Protein AF-A0A3A8QXX1-F1 (afdb_monomer_lite)

Foldseek 3Di:
DDDDDDDDDDDDDDDDDDDDDDDDDDDDDDDDDDDDDDDDDDDDDDDDDDDDDDDDDDDPPDPPPDPVVVVVVVVVVVVVVVVVVVVVVVPPLFDPLLVVLVVLLPDFLVPPAKDWRAFLLGIWIWHDDPDPQRFTDIGDPCVPIQVVQDFDQALVRLLVQLCVLVDFLLLLLVQLLSRRSVHHRDRLNHSSNSRSSNNVLSCLRGGLCSLPNCLNLLLNLLSVCSNVVVDGSCQQQHDDQHLSQCSVHSVSVCQQVVVVVDPDPDRHDHHDVVVCSVVSSDPPVPPPD

Sequence (289 aa):
MPKSIGGSSFKAPSVPKSPPSTTPKAPNSVSTPSSSTASTSKKRPLDEASSSEPNKLAKTDLKDNTTEARLKRAKIREERRQSSADAVGSADGRSGFVGTSQGFQKMNPKTDGKQRVDTPFGPVNASKFPTQDPAFKITTQAKKDYGNQPVGHKYSDLVTALKAGGKSDKEIATDLLNGLEGKDPQHLTDNKSKNAAAKLLAIMNVSEPMRVGGSGKAGRATLRMVQAGEISLEQAFTGKTPTFPMADNPTYMRRTVNYDGTKQTKPPEKPTQFDKVGGYMSDSSGDES

Secondary structure (DSSP, 8-state):
--------------PPPPPP----------------------------------------------HHHHHHHHHHHHHHHHHHHHHHTT-TT--HHHHHHHHHHTS-TTTS--EEEEETTEEEEEEE-SSS-SSEEEE--HHHHSTT----SSHHHHHHHHHTT---HHHHHHHHHHHHTTPPPSS--SHHHHHHHHHHHHIIIIITTTTSTTHHHHHHHHHHHHHHTSS-HHHHH-SSS-SSGGGT-HHHHHHHTTTT----SSPPPPPTTHHHHHHHS-----S--

pLDDT: mean 73.09, std 23.91, range [28.91, 97.94]

Radius of gyration: 30.14 Å; chains: 1; bounding box: 74×96×90 Å

Structure (mmCIF, N/CA/C/O backbone):
data_AF-A0A3A8QXX1-F1
#
_entry.id   AF-A0A3A8QXX1-F1
#
loop_
_atom_site.group_PDB
_atom_site.id
_atom_site.type_symbol
_atom_site.label_atom_id
_atom_site.label_alt_id
_atom_site.label_comp_id
_atom_site.label_asym_id
_atom_site.label_entity_id
_atom_site.label_seq_id
_atom_site.pdbx_PDB_ins_code
_atom_site.Cartn_x
_atom_site.Cartn_y
_atom_site.Cartn_z
_atom_site.occupancy
_atom_site.B_iso_or_equiv
_atom_site.auth_seq_id
_atom_site.auth_comp_id
_atom_site.auth_asym_id
_atom_site.auth_atom_id
_atom_site.pdbx_PDB_model_num
ATOM 1 N N . MET A 1 1 ? 23.261 39.590 -46.510 1.00 41.12 1 MET A N 1
ATOM 2 C CA . MET A 1 1 ? 24.731 39.790 -46.560 1.00 41.12 1 MET A CA 1
ATOM 3 C C . MET A 1 1 ? 25.408 38.662 -45.779 1.00 41.12 1 MET A C 1
ATOM 5 O O . MET A 1 1 ? 24.784 38.199 -44.832 1.00 41.12 1 MET A O 1
ATOM 9 N N . PRO A 1 2 ? 26.599 38.175 -46.181 1.00 48.44 2 PRO A N 1
ATOM 10 C CA . PRO A 1 2 ? 27.266 37.017 -45.567 1.00 48.44 2 PRO A CA 1
ATOM 11 C C . PRO A 1 2 ? 28.406 37.390 -44.589 1.00 48.44 2 PRO A C 1
ATOM 13 O O . PRO A 1 2 ? 28.747 38.564 -44.459 1.00 48.44 2 PRO A O 1
ATOM 16 N N . LYS A 1 3 ? 29.061 36.349 -44.034 1.00 41.25 3 LYS A N 1
ATOM 17 C CA . LYS A 1 3 ? 30.126 36.314 -42.993 1.00 41.25 3 LYS A CA 1
ATOM 18 C C . LYS A 1 3 ? 29.571 36.317 -41.549 1.00 41.25 3 LYS A C 1
ATOM 20 O O . LYS A 1 3 ? 28.542 36.927 -41.302 1.00 41.25 3 LYS A O 1
ATOM 25 N N . SER A 1 4 ? 30.183 35.635 -40.571 1.00 43.38 4 SER A N 1
ATOM 26 C CA . SER A 1 4 ? 31.468 34.904 -40.587 1.00 43.38 4 SER A CA 1
ATOM 27 C C . SER A 1 4 ? 31.369 33.455 -40.084 1.00 43.38 4 SER A C 1
ATOM 29 O O . SER A 1 4 ? 30.472 33.099 -39.328 1.00 43.38 4 SER A O 1
ATOM 31 N N . ILE A 1 5 ? 32.350 32.645 -40.488 1.00 44.19 5 ILE A N 1
ATOM 32 C CA . ILE A 1 5 ? 32.691 31.330 -39.924 1.00 44.19 5 ILE A CA 1
ATOM 33 C C . ILE A 1 5 ? 33.816 31.535 -38.887 1.00 44.19 5 ILE A C 1
ATOM 35 O O . ILE A 1 5 ? 34.582 32.492 -39.010 1.00 44.19 5 ILE A O 1
ATOM 39 N N . GLY A 1 6 ? 33.941 30.637 -37.904 1.00 35.28 6 GLY A N 1
ATOM 40 C CA . GLY A 1 6 ? 35.081 30.572 -36.974 1.00 35.28 6 GLY A CA 1
ATOM 41 C C . GLY A 1 6 ? 34.657 30.541 -35.496 1.00 35.28 6 GLY A C 1
ATOM 42 O O . GLY A 1 6 ? 33.832 31.345 -35.088 1.00 35.28 6 GLY A O 1
ATOM 43 N N . GLY A 1 7 ? 35.171 29.643 -34.650 1.00 39.47 7 GLY A N 1
ATOM 44 C CA . GLY A 1 7 ? 36.140 28.578 -34.929 1.00 39.47 7 GLY A CA 1
ATOM 45 C C . GLY A 1 7 ? 36.130 27.465 -33.875 1.00 39.47 7 GLY A C 1
ATOM 46 O O . GLY A 1 7 ? 35.541 27.593 -32.805 1.00 39.47 7 GLY A O 1
ATOM 47 N N . SER A 1 8 ? 36.765 26.341 -34.204 1.00 40.75 8 SER A N 1
ATOM 48 C CA . SER A 1 8 ? 36.830 25.145 -33.359 1.00 40.75 8 SER A CA 1
ATOM 49 C C . SER A 1 8 ? 37.790 25.295 -32.180 1.00 40.75 8 SER A C 1
ATOM 51 O O . SER A 1 8 ? 38.882 25.839 -32.331 1.00 40.75 8 SER A O 1
ATOM 53 N N . SER A 1 9 ? 37.467 24.673 -31.047 1.00 44.12 9 SER A N 1
ATOM 54 C CA . SER A 1 9 ? 38.444 24.368 -29.990 1.00 44.12 9 SER A CA 1
ATOM 55 C C . SER A 1 9 ? 38.065 23.084 -29.254 1.00 44.12 9 SER A C 1
ATOM 57 O O . SER A 1 9 ? 37.647 23.094 -28.099 1.00 44.12 9 SER A O 1
ATOM 59 N N . PHE A 1 10 ? 38.229 21.953 -29.945 1.00 41.81 10 PHE A N 1
ATOM 60 C CA . PHE A 1 10 ? 38.314 20.653 -29.283 1.00 41.81 10 PHE A CA 1
ATOM 61 C C . PHE A 1 10 ? 39.521 20.657 -28.337 1.00 41.81 10 PHE A C 1
ATOM 63 O O . PHE A 1 10 ? 40.640 20.940 -28.766 1.00 41.81 10 PHE A O 1
ATOM 70 N N . LYS A 1 11 ? 39.319 20.285 -27.071 1.00 39.16 11 LYS A N 1
ATOM 71 C CA . LYS A 1 11 ? 40.418 19.946 -26.162 1.00 39.16 11 LYS A CA 1
ATOM 72 C C . LYS A 1 11 ? 40.083 18.643 -25.445 1.00 39.16 11 LYS A C 1
ATOM 74 O O . LYS A 1 11 ? 39.051 18.536 -24.789 1.00 39.16 11 LYS A O 1
ATOM 79 N N . ALA A 1 12 ? 40.917 17.633 -25.675 1.00 47.75 12 ALA A N 1
ATOM 80 C CA . ALA A 1 12 ? 40.680 16.258 -25.248 1.00 47.75 12 ALA A CA 1
ATOM 81 C C . ALA A 1 12 ? 40.796 16.089 -23.716 1.00 47.75 12 ALA A C 1
ATOM 83 O O . ALA A 1 12 ? 41.507 16.866 -23.072 1.00 47.75 12 ALA A O 1
ATOM 84 N N . PRO A 1 13 ? 40.136 15.075 -23.122 1.00 39.47 13 PRO A N 1
ATOM 85 C CA . PRO A 1 13 ? 40.235 14.802 -21.692 1.00 39.47 13 PRO A CA 1
ATOM 86 C C . PRO A 1 13 ? 41.634 14.304 -21.301 1.00 39.47 13 PRO A C 1
ATOM 88 O O . PRO A 1 13 ? 42.191 13.405 -21.929 1.00 39.47 13 PRO A O 1
ATOM 91 N N . SER A 1 14 ? 42.184 14.850 -20.216 1.00 40.88 14 SER A N 1
ATOM 92 C CA . SER A 1 14 ? 43.436 14.379 -19.618 1.00 40.88 14 SER A CA 1
ATOM 93 C C . SER A 1 14 ? 43.210 13.102 -18.799 1.00 40.88 14 SER A C 1
ATOM 95 O O . SER A 1 14 ? 42.597 13.140 -17.732 1.00 40.88 14 SER A O 1
ATOM 97 N N . VAL A 1 15 ? 43.725 11.981 -19.303 1.00 43.81 15 VAL A N 1
ATOM 98 C CA . VAL A 1 15 ? 43.724 10.655 -18.654 1.00 43.81 15 VAL A CA 1
ATOM 99 C C . VAL A 1 15 ? 44.627 10.669 -17.397 1.00 43.81 15 VAL A C 1
ATOM 101 O O . VAL A 1 15 ? 45.637 11.376 -17.393 1.00 43.81 15 VAL A O 1
ATOM 104 N N . PRO A 1 16 ? 44.278 9.949 -16.306 1.00 46.34 16 PRO A N 1
ATOM 105 C CA . PRO A 1 16 ? 44.976 10.040 -15.018 1.00 46.34 16 PRO A CA 1
ATOM 106 C C . PRO A 1 16 ? 46.414 9.499 -15.012 1.00 46.34 16 PRO A C 1
ATOM 108 O O . PRO A 1 16 ? 46.813 8.680 -15.837 1.00 46.34 16 PRO A O 1
ATOM 111 N N . LYS A 1 17 ? 47.176 9.931 -14.001 1.00 39.97 17 LYS A N 1
ATOM 112 C CA . LYS A 1 17 ? 48.566 9.533 -13.748 1.00 39.97 17 LYS A CA 1
ATOM 113 C C . LYS A 1 17 ? 48.608 8.254 -12.895 1.00 39.97 17 LYS A C 1
ATOM 115 O O . LYS A 1 17 ? 48.145 8.265 -11.758 1.00 39.97 17 LYS A O 1
ATOM 120 N N . SER A 1 18 ? 49.144 7.163 -13.441 1.00 40.84 18 SER A N 1
ATOM 121 C CA . SER A 1 18 ? 49.271 5.866 -12.752 1.00 40.84 18 SER A CA 1
ATOM 122 C C . SER A 1 18 ? 50.352 5.866 -11.649 1.00 40.84 18 SER A C 1
ATOM 124 O O . SER A 1 18 ? 51.308 6.641 -11.743 1.00 40.84 18 SER A O 1
ATOM 126 N N . PRO A 1 19 ? 50.245 4.994 -10.625 1.00 46.59 19 PRO A N 1
ATOM 127 C CA . PRO A 1 19 ? 51.261 4.832 -9.582 1.00 46.59 19 PRO A CA 1
ATOM 128 C C . PRO A 1 19 ? 52.401 3.874 -10.000 1.00 46.59 19 PRO A C 1
ATOM 130 O O . PRO A 1 19 ? 52.190 3.020 -10.864 1.00 46.59 19 PRO A O 1
ATOM 133 N N . PRO A 1 20 ? 53.587 3.956 -9.365 1.00 42.22 20 PRO A N 1
ATOM 134 C CA . PRO A 1 20 ? 54.661 2.977 -9.530 1.00 42.22 20 PRO A CA 1
ATOM 135 C C . PRO A 1 20 ? 54.465 1.709 -8.670 1.00 42.22 20 PRO A C 1
ATOM 137 O O . PRO A 1 20 ? 53.965 1.768 -7.548 1.00 42.22 20 PRO A O 1
ATOM 140 N N . SER A 1 21 ? 54.912 0.567 -9.201 1.00 33.34 21 SER A N 1
ATOM 141 C CA . SER A 1 21 ? 55.154 -0.717 -8.509 1.00 33.34 21 SER A CA 1
ATOM 142 C C . SER A 1 21 ? 56.619 -0.776 -7.994 1.00 33.34 21 SER A C 1
ATOM 144 O O . SER A 1 21 ? 57.377 0.152 -8.259 1.00 33.34 21 SER A O 1
ATOM 146 N N . THR A 1 22 ? 57.148 -1.754 -7.238 1.00 33.81 22 THR A N 1
ATOM 147 C CA . THR A 1 22 ? 56.805 -3.170 -6.921 1.00 33.81 22 THR A CA 1
ATOM 148 C C . THR A 1 22 ? 56.826 -3.389 -5.373 1.00 33.81 22 THR A C 1
ATOM 150 O O . THR A 1 22 ? 56.404 -2.463 -4.693 1.00 33.81 22 THR A O 1
ATOM 153 N N . THR A 1 23 ? 57.182 -4.491 -4.675 1.00 37.75 23 THR A N 1
ATOM 154 C CA . THR A 1 23 ? 57.791 -5.837 -4.920 1.00 37.75 23 THR A CA 1
ATOM 155 C C . THR A 1 23 ? 57.337 -6.818 -3.792 1.00 37.75 23 THR A C 1
ATOM 157 O O . THR A 1 23 ? 56.800 -6.344 -2.790 1.00 37.75 23 THR A O 1
ATOM 160 N N . PRO A 1 24 ? 57.474 -8.165 -3.905 1.00 44.78 24 PRO A N 1
ATOM 161 C CA . PRO A 1 24 ? 56.669 -9.105 -3.102 1.00 44.78 24 PRO A CA 1
ATOM 162 C C . PRO A 1 24 ? 57.394 -9.838 -1.953 1.00 44.78 24 PRO A C 1
ATOM 164 O O . PRO A 1 24 ? 58.610 -10.031 -1.979 1.00 44.78 24 PRO A O 1
ATOM 167 N N . LYS A 1 25 ? 56.605 -10.414 -1.028 1.00 30.78 25 LYS A N 1
ATOM 168 C CA . LYS A 1 25 ? 56.949 -11.665 -0.323 1.00 30.78 25 LYS A CA 1
ATOM 169 C C . LYS A 1 25 ? 55.703 -12.416 0.181 1.00 30.78 25 LYS A C 1
ATOM 171 O O . LYS A 1 25 ? 54.691 -11.805 0.501 1.00 30.78 25 LYS A O 1
ATOM 176 N N . ALA A 1 26 ? 55.812 -13.739 0.251 1.00 34.62 26 ALA A N 1
ATOM 177 C CA . ALA A 1 26 ? 54.860 -14.713 0.808 1.00 34.62 26 ALA A CA 1
ATOM 178 C C . ALA A 1 26 ? 55.696 -15.841 1.484 1.00 34.62 26 ALA A C 1
ATOM 180 O O . ALA A 1 26 ? 56.927 -15.759 1.378 1.00 34.62 26 ALA A O 1
ATOM 181 N N . PRO A 1 27 ? 55.134 -16.900 2.119 1.00 44.19 27 PRO A N 1
ATOM 182 C CA . PRO A 1 27 ? 53.721 -17.266 2.301 1.00 44.19 27 PRO A CA 1
ATOM 183 C C . PRO A 1 27 ? 53.379 -17.691 3.763 1.00 44.19 27 PRO A C 1
ATOM 185 O O . PRO A 1 27 ? 54.092 -17.347 4.699 1.00 44.19 27 PRO A O 1
ATOM 188 N N . ASN A 1 28 ? 52.324 -18.507 3.914 1.00 32.12 28 ASN A N 1
ATOM 189 C CA . ASN A 1 28 ? 51.978 -19.386 5.047 1.00 32.12 28 ASN A CA 1
ATOM 190 C C . ASN A 1 28 ? 51.385 -18.780 6.337 1.00 32.12 28 ASN A C 1
ATOM 192 O O . ASN A 1 28 ? 52.094 -18.386 7.257 1.00 32.12 28 ASN A O 1
ATOM 196 N N . SER A 1 29 ? 50.079 -19.006 6.508 1.00 30.94 29 SER A N 1
ATOM 197 C CA . SER A 1 29 ? 49.562 -19.629 7.733 1.00 30.94 29 SER A CA 1
ATOM 198 C C . SER A 1 29 ? 48.530 -20.708 7.370 1.00 30.94 29 SER A C 1
ATOM 200 O O . SER A 1 29 ? 47.634 -20.485 6.558 1.00 30.94 29 SER A O 1
ATOM 202 N N . VAL A 1 30 ? 48.690 -21.908 7.935 1.00 31.58 30 VAL A N 1
ATOM 203 C CA . VAL A 1 30 ? 47.719 -23.010 7.842 1.00 31.58 30 VAL A CA 1
ATOM 204 C C . VAL A 1 30 ? 47.128 -23.195 9.231 1.00 31.58 30 VAL A C 1
ATOM 206 O O . VAL A 1 30 ? 47.864 -23.481 10.171 1.00 31.58 30 VAL A O 1
ATOM 209 N N . SER A 1 31 ? 45.810 -23.046 9.354 1.00 33.41 31 SER A N 1
ATOM 210 C CA . SER A 1 31 ? 45.093 -23.204 10.624 1.00 33.41 31 SER A CA 1
ATOM 211 C C . SER A 1 31 ? 44.226 -24.460 10.593 1.00 33.41 31 SER A C 1
ATOM 213 O O . SER A 1 31 ? 43.042 -24.407 10.264 1.00 33.41 31 SER A O 1
ATOM 215 N N . THR A 1 32 ? 44.819 -25.603 10.932 1.00 36.06 32 THR A N 1
ATOM 216 C CA . THR A 1 32 ? 44.074 -26.823 11.282 1.00 36.06 32 THR A CA 1
ATOM 217 C C . THR A 1 32 ? 43.465 -26.703 12.688 1.00 36.06 32 THR A C 1
ATOM 219 O O . THR A 1 32 ? 44.045 -26.028 13.540 1.00 36.06 32 THR A O 1
ATOM 222 N N . PRO A 1 33 ? 42.321 -27.350 12.971 1.00 39.06 33 PRO A N 1
ATOM 223 C CA . PRO A 1 33 ? 41.688 -27.286 14.286 1.00 39.06 33 PRO A CA 1
ATOM 224 C C . PRO A 1 33 ? 42.405 -28.180 15.309 1.00 39.06 33 PRO A C 1
ATOM 226 O O . PRO A 1 33 ? 42.659 -29.352 15.037 1.00 39.06 33 PRO A O 1
ATOM 229 N N . SER A 1 34 ? 42.653 -27.650 16.510 1.00 33.81 34 SER A N 1
ATOM 230 C CA . SER A 1 34 ? 43.148 -28.420 17.662 1.00 33.81 34 SER A CA 1
ATOM 231 C C . SER A 1 34 ? 42.045 -28.620 18.699 1.00 33.81 34 SER A C 1
ATOM 233 O O . SER A 1 34 ? 41.369 -27.673 19.095 1.00 33.81 34 SER A O 1
ATOM 235 N N . SER A 1 35 ? 41.879 -29.861 19.150 1.00 31.97 35 SER A N 1
ATOM 236 C CA . SER A 1 35 ? 40.845 -30.299 20.093 1.00 31.97 35 SER A CA 1
ATOM 237 C C . SER A 1 35 ? 41.417 -30.691 21.456 1.00 31.97 35 SER A C 1
ATOM 239 O O . SER A 1 35 ? 42.376 -31.462 21.479 1.00 31.97 35 SER A O 1
ATOM 241 N N . SER A 1 36 ? 40.743 -30.338 22.558 1.00 31.94 36 SER A N 1
ATOM 242 C CA . SER A 1 36 ? 40.668 -31.187 23.768 1.00 31.94 36 SER A CA 1
ATOM 243 C C . SER A 1 36 ? 39.677 -30.669 24.832 1.00 31.94 36 SER A C 1
ATOM 245 O O . SER A 1 36 ? 39.561 -29.469 25.038 1.00 31.94 36 SER A O 1
ATOM 247 N N . THR A 1 37 ? 38.988 -31.619 25.492 1.00 29.92 37 THR A N 1
ATOM 248 C CA . THR A 1 37 ? 38.437 -31.630 26.882 1.00 29.92 37 THR A CA 1
ATOM 249 C C . THR A 1 37 ? 37.689 -30.390 27.444 1.00 29.92 37 THR A C 1
ATOM 251 O O . THR A 1 37 ? 38.242 -29.302 27.491 1.00 29.92 37 THR A O 1
ATOM 254 N N . ALA A 1 38 ? 36.428 -30.441 27.917 1.00 29.83 38 ALA A N 1
ATOM 255 C CA . ALA A 1 38 ? 35.778 -31.345 28.904 1.00 29.83 38 ALA A CA 1
ATOM 256 C C . ALA A 1 38 ? 36.350 -31.178 30.341 1.00 29.83 38 ALA A C 1
ATOM 258 O O . ALA A 1 38 ? 37.562 -31.195 30.495 1.00 29.83 38 ALA A O 1
ATOM 259 N N . SER A 1 39 ? 35.607 -31.016 31.450 1.00 31.27 39 SER A N 1
ATOM 260 C CA . SER A 1 39 ? 34.154 -31.036 31.758 1.00 31.27 39 SER A CA 1
ATOM 261 C C . SER A 1 39 ? 33.869 -30.086 32.955 1.00 31.27 39 SER A C 1
ATOM 263 O O . SER A 1 39 ? 34.792 -29.694 33.661 1.00 31.27 39 SER A O 1
ATOM 265 N N . THR A 1 40 ? 32.638 -29.684 33.295 1.00 31.27 40 THR A N 1
ATOM 266 C CA . THR A 1 40 ? 31.721 -30.458 34.170 1.00 31.27 40 THR A CA 1
ATOM 267 C C . THR A 1 40 ? 30.395 -29.713 34.398 1.00 31.27 40 THR A C 1
ATOM 269 O O . THR A 1 40 ? 30.369 -28.490 34.507 1.00 31.27 40 THR A O 1
ATOM 272 N N . SER A 1 41 ? 29.292 -30.453 34.560 1.00 34.69 41 SER A N 1
ATOM 273 C CA . SER A 1 41 ? 27.986 -29.920 34.988 1.00 34.69 41 SER A CA 1
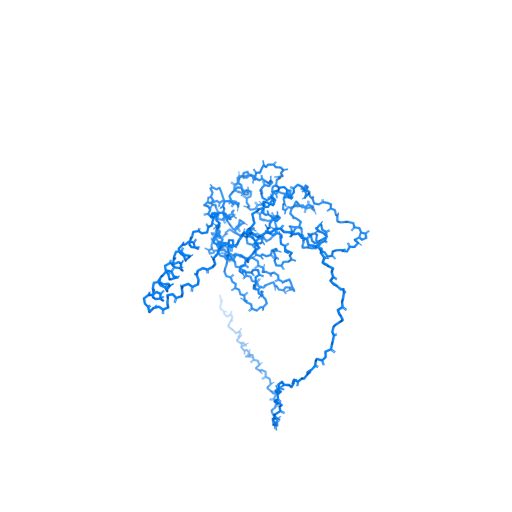ATOM 274 C C . SER A 1 41 ? 27.469 -30.720 36.187 1.00 34.69 41 SER A C 1
ATOM 276 O O . SER A 1 41 ? 27.539 -31.950 36.186 1.00 34.69 41 SER A O 1
ATOM 278 N N . LYS A 1 42 ? 26.975 -30.044 37.233 1.00 38.25 42 LYS A N 1
ATOM 279 C CA . LYS A 1 42 ? 26.507 -30.697 38.470 1.00 38.25 42 LYS A CA 1
ATOM 280 C C . LYS A 1 42 ? 25.068 -31.219 38.323 1.00 38.25 42 LYS A C 1
ATOM 282 O O . LYS A 1 42 ? 24.208 -30.521 37.801 1.00 38.25 42 LYS A O 1
ATOM 287 N N . LYS A 1 43 ? 24.814 -32.435 38.824 1.00 37.12 43 LYS A N 1
ATOM 288 C CA . LYS A 1 43 ? 23.478 -33.056 38.954 1.00 37.12 43 LYS A CA 1
ATOM 289 C C . LYS A 1 43 ? 22.899 -32.838 40.357 1.00 37.12 43 LYS A C 1
ATOM 291 O O . LYS A 1 43 ? 23.679 -32.911 41.306 1.00 37.12 43 LYS A O 1
ATOM 296 N N . ARG A 1 44 ? 21.562 -32.774 40.476 1.00 31.67 44 ARG A N 1
ATOM 297 C CA . ARG A 1 44 ? 20.676 -33.571 41.379 1.00 31.67 44 ARG A CA 1
ATOM 298 C C . ARG A 1 44 ? 19.311 -32.875 41.590 1.00 31.67 44 ARG A C 1
ATOM 300 O O . ARG A 1 44 ? 19.269 -31.660 41.418 1.00 31.67 44 ARG A O 1
ATOM 307 N N . PRO A 1 45 ? 18.263 -33.586 42.063 1.00 41.88 45 PRO A N 1
ATOM 308 C CA . PRO A 1 45 ? 18.076 -35.042 42.151 1.00 41.88 45 PRO A CA 1
ATOM 309 C C . PRO A 1 45 ? 16.857 -35.530 41.327 1.00 41.88 45 PRO A C 1
ATOM 311 O O . PRO A 1 45 ? 16.321 -34.799 40.501 1.00 41.88 45 PRO A O 1
ATOM 314 N N . LEU A 1 46 ? 16.481 -36.794 41.532 1.00 32.69 46 LEU A N 1
ATOM 315 C CA . LEU A 1 46 ? 15.278 -37.463 41.028 1.00 32.69 46 LEU A CA 1
ATOM 316 C C . LEU A 1 46 ? 14.410 -37.827 42.248 1.00 32.69 46 LEU A C 1
ATOM 318 O O . LEU A 1 46 ? 14.994 -38.153 43.280 1.00 32.69 46 LEU A O 1
ATOM 322 N N . ASP A 1 47 ? 13.085 -37.848 42.106 1.00 29.33 47 ASP A N 1
ATOM 323 C CA . ASP A 1 47 ? 12.159 -38.501 43.045 1.00 29.33 47 ASP A CA 1
ATOM 324 C C . ASP A 1 47 ? 11.253 -39.470 42.268 1.00 29.33 47 ASP A C 1
ATOM 326 O O . ASP A 1 47 ? 10.850 -39.180 41.139 1.00 29.33 47 ASP A O 1
ATOM 330 N N . GLU A 1 48 ? 10.938 -40.622 42.865 1.00 31.83 48 GLU A N 1
ATOM 331 C CA . GLU A 1 48 ? 10.077 -41.667 42.292 1.00 31.83 48 GLU A CA 1
ATOM 332 C C . GLU A 1 48 ? 8.879 -41.949 43.211 1.00 31.83 48 GLU A C 1
ATOM 334 O O . GLU A 1 48 ? 9.043 -42.130 44.416 1.00 31.83 48 GLU A O 1
ATOM 339 N N . ALA A 1 49 ? 7.678 -42.072 42.637 1.00 28.91 49 ALA A N 1
ATOM 340 C CA . ALA A 1 49 ? 6.515 -42.654 43.309 1.00 28.91 49 ALA A CA 1
ATOM 341 C C . ALA A 1 49 ? 5.643 -43.416 42.295 1.00 28.91 49 ALA A C 1
ATOM 343 O O . ALA A 1 49 ? 5.206 -42.865 41.287 1.00 28.91 49 ALA A O 1
ATOM 344 N N . SER A 1 50 ? 5.438 -44.708 42.553 1.00 29.06 50 SER A N 1
ATOM 345 C CA . SER A 1 50 ? 4.836 -45.684 41.633 1.00 29.06 50 SER A CA 1
ATOM 346 C C . SER A 1 50 ? 3.323 -45.524 41.428 1.00 29.06 50 SER A C 1
ATOM 348 O O . SER A 1 50 ? 2.593 -45.237 42.374 1.00 29.06 50 SER A O 1
ATOM 350 N N . SER A 1 51 ? 2.831 -45.856 40.227 1.00 30.33 51 SER A N 1
ATOM 351 C CA . SER A 1 51 ? 1.605 -46.664 40.087 1.00 30.33 51 SER A CA 1
ATOM 352 C C . SER A 1 51 ? 1.528 -47.427 38.749 1.00 30.33 51 SER A C 1
ATOM 354 O O . SER A 1 51 ? 2.080 -47.022 37.728 1.00 30.33 51 SER A O 1
ATOM 356 N N . SER A 1 52 ? 0.863 -48.580 38.826 1.00 33.09 52 SER A N 1
ATOM 357 C CA . SER A 1 52 ? 0.475 -49.564 37.800 1.00 33.09 52 SER A CA 1
ATOM 358 C C . SER A 1 52 ? -0.432 -49.000 36.683 1.00 33.09 52 SER A C 1
ATOM 360 O O . SER A 1 52 ? -1.077 -47.978 36.885 1.00 33.09 52 SER A O 1
ATOM 362 N N . GLU A 1 53 ? -0.607 -49.606 35.496 1.00 37.84 53 GLU A N 1
ATOM 363 C CA . GLU A 1 53 ? -0.022 -50.805 34.846 1.00 37.84 53 GLU A CA 1
ATOM 364 C C . GLU A 1 53 ? -0.156 -50.688 33.288 1.00 37.84 53 GLU A C 1
ATOM 366 O O . GLU A 1 53 ? -0.639 -49.658 32.806 1.00 37.84 53 GLU A O 1
ATOM 371 N N . PRO A 1 54 ? 0.311 -51.646 32.447 1.00 45.28 54 PRO A N 1
ATOM 372 C CA . PRO A 1 54 ? 0.559 -51.385 31.023 1.00 45.28 54 PRO A CA 1
ATOM 373 C C . PRO A 1 54 ? -0.597 -51.710 30.063 1.00 45.28 54 PRO A C 1
ATOM 375 O O . PRO A 1 54 ? -1.351 -52.660 30.248 1.00 45.28 54 PRO A O 1
ATOM 378 N N . ASN A 1 55 ? -0.592 -51.049 28.899 1.00 34.19 55 ASN A N 1
ATOM 379 C CA . ASN A 1 55 ? -1.091 -51.659 27.664 1.00 34.19 55 ASN A CA 1
ATOM 380 C C . ASN A 1 55 ? -0.260 -51.190 26.453 1.00 34.19 55 ASN A C 1
ATOM 382 O O . ASN A 1 55 ? -0.305 -50.021 26.068 1.00 34.19 55 ASN A O 1
ATOM 386 N N . LYS A 1 56 ? 0.585 -52.074 25.901 1.00 41.94 56 LYS A N 1
ATOM 387 C CA . LYS A 1 56 ? 1.591 -51.714 24.881 1.00 41.94 56 LYS A CA 1
ATOM 388 C C . LYS A 1 56 ? 1.865 -52.869 23.914 1.00 41.94 56 LYS A C 1
ATOM 390 O O . LYS A 1 56 ? 2.910 -53.515 23.971 1.00 41.94 56 LYS A O 1
ATOM 395 N N . LEU A 1 57 ? 0.909 -53.138 23.029 1.00 39.94 57 LEU A N 1
ATOM 396 C CA . LEU A 1 57 ? 1.010 -54.219 22.049 1.00 39.94 57 LEU A CA 1
ATOM 397 C C . LEU A 1 57 ? 1.970 -53.890 20.888 1.00 39.94 57 LEU A C 1
ATOM 399 O O . LEU A 1 57 ? 1.855 -52.859 20.234 1.00 39.94 57 LEU A O 1
ATOM 403 N N . ALA A 1 58 ? 2.913 -54.814 20.679 1.00 35.44 58 ALA A N 1
ATOM 404 C CA . ALA A 1 58 ? 3.735 -55.087 19.494 1.00 35.44 58 ALA A CA 1
ATOM 405 C C . ALA A 1 58 ? 4.138 -53.930 18.544 1.00 35.44 58 ALA A C 1
ATOM 407 O O . ALA A 1 58 ? 3.372 -53.485 17.692 1.00 35.44 58 ALA A O 1
ATOM 408 N N . LYS A 1 59 ? 5.444 -53.617 18.521 1.00 45.16 59 LYS A N 1
ATOM 409 C CA . LYS A 1 59 ? 6.116 -53.199 17.277 1.00 45.16 59 LYS A CA 1
ATOM 410 C C . LYS A 1 59 ? 6.442 -54.441 16.440 1.00 45.16 59 LYS A C 1
ATOM 412 O O . LYS A 1 59 ? 7.257 -55.252 16.871 1.00 45.16 59 LYS A O 1
ATOM 417 N N . THR A 1 60 ? 5.891 -54.559 15.237 1.00 41.03 60 THR A N 1
ATOM 418 C CA . THR A 1 60 ? 6.294 -55.571 14.244 1.00 41.03 60 THR A CA 1
ATOM 419 C C . THR A 1 60 ? 7.339 -54.998 13.281 1.00 41.03 60 THR A C 1
ATOM 421 O O . THR A 1 60 ? 7.024 -54.423 12.242 1.00 41.03 60 THR A O 1
ATOM 424 N N . ASP A 1 61 ? 8.618 -55.140 13.633 1.00 44.19 61 ASP A N 1
ATOM 425 C CA . ASP A 1 61 ? 9.757 -54.641 12.844 1.00 44.19 61 ASP A CA 1
ATOM 426 C C . ASP A 1 61 ? 10.103 -55.608 11.681 1.00 44.19 61 ASP A C 1
ATOM 428 O O . ASP A 1 61 ? 11.147 -56.259 11.666 1.00 44.19 61 ASP A O 1
ATOM 432 N N . LEU A 1 62 ? 9.202 -55.734 10.696 1.00 42.53 62 LEU A N 1
ATOM 433 C CA . LEU A 1 62 ? 9.431 -56.506 9.464 1.00 42.53 62 LEU A CA 1
ATOM 434 C C . LEU A 1 62 ? 10.052 -55.620 8.374 1.00 42.53 62 LEU A C 1
ATOM 436 O O . LEU A 1 62 ? 9.379 -54.896 7.637 1.00 42.53 62 LEU A O 1
ATOM 440 N N . LYS A 1 63 ? 11.384 -55.664 8.282 1.00 47.38 63 LYS A N 1
ATOM 441 C CA . LYS A 1 63 ? 12.172 -54.888 7.313 1.00 47.38 63 LYS A CA 1
ATOM 442 C C . LYS A 1 63 ? 12.305 -55.607 5.968 1.00 47.38 63 LYS A C 1
ATOM 444 O O . LYS A 1 63 ? 13.389 -56.071 5.621 1.00 47.38 63 LYS A O 1
ATOM 449 N N . ASP A 1 64 ? 11.234 -55.602 5.174 1.00 48.62 64 ASP A N 1
ATOM 450 C CA . ASP A 1 64 ? 11.289 -56.002 3.759 1.00 48.62 64 ASP A CA 1
ATOM 451 C C . ASP A 1 64 ? 12.205 -55.065 2.959 1.00 48.62 64 ASP A C 1
ATOM 453 O O . ASP A 1 64 ? 11.818 -53.986 2.497 1.00 48.62 64 ASP A O 1
ATOM 457 N N . ASN A 1 65 ? 13.461 -55.484 2.827 1.00 52.81 65 ASN A N 1
ATOM 458 C CA . ASN A 1 65 ? 14.562 -54.703 2.264 1.00 52.81 65 ASN A CA 1
ATOM 459 C C . ASN A 1 65 ? 14.865 -55.083 0.800 1.00 52.81 65 ASN A C 1
ATOM 461 O O . ASN A 1 65 ? 15.953 -54.809 0.294 1.00 52.81 65 ASN A O 1
ATOM 465 N N . THR A 1 66 ? 13.911 -55.730 0.122 1.00 61.12 66 THR A N 1
ATOM 466 C CA . THR A 1 66 ? 14.043 -56.179 -1.270 1.00 61.12 66 THR A CA 1
ATOM 467 C C . THR A 1 66 ? 14.185 -55.002 -2.239 1.00 61.12 66 THR A C 1
ATOM 469 O O . THR A 1 66 ? 13.673 -53.900 -2.010 1.00 61.12 66 THR A O 1
ATOM 472 N N . THR A 1 67 ? 14.868 -55.232 -3.363 1.00 56.31 67 THR A N 1
ATOM 473 C CA . THR A 1 67 ? 15.122 -54.205 -4.388 1.00 56.31 67 THR A CA 1
ATOM 474 C C . THR A 1 67 ? 13.822 -53.608 -4.930 1.00 56.31 67 THR A C 1
ATOM 476 O O . THR A 1 67 ? 13.723 -52.393 -5.094 1.00 56.31 67 THR A O 1
ATOM 479 N N . GLU A 1 68 ? 12.782 -54.429 -5.101 1.00 55.25 68 GLU A N 1
ATOM 480 C CA . GLU A 1 68 ? 11.442 -53.958 -5.457 1.00 55.25 68 GLU A CA 1
ATOM 481 C C . GLU A 1 68 ? 10.800 -53.079 -4.382 1.00 55.25 68 GLU A C 1
ATOM 483 O O . GLU A 1 68 ? 10.211 -52.052 -4.711 1.00 55.25 68 GLU A O 1
ATOM 488 N N . ALA A 1 69 ? 10.912 -53.437 -3.099 1.00 55.94 69 ALA A N 1
ATOM 489 C CA . ALA A 1 69 ? 10.374 -52.621 -2.011 1.00 55.94 69 ALA A CA 1
ATOM 490 C C . ALA A 1 69 ? 11.124 -51.284 -1.868 1.00 55.94 69 ALA A C 1
ATOM 492 O O . ALA A 1 69 ? 10.551 -50.311 -1.370 1.00 55.94 69 ALA A O 1
ATOM 493 N N . ARG A 1 70 ? 12.380 -51.200 -2.334 1.00 55.78 70 ARG A N 1
ATOM 494 C CA . ARG A 1 70 ? 13.099 -49.931 -2.539 1.00 55.78 70 ARG A CA 1
ATOM 495 C C . ARG A 1 70 ? 12.588 -49.166 -3.759 1.00 55.78 70 ARG A C 1
ATOM 497 O O . ARG A 1 70 ? 12.296 -47.984 -3.615 1.00 55.78 70 ARG A O 1
ATOM 504 N N . LEU A 1 71 ? 12.429 -49.810 -4.916 1.00 61.44 71 LEU A N 1
ATOM 505 C CA . LEU A 1 71 ? 11.943 -49.172 -6.149 1.00 61.44 71 LEU A CA 1
ATOM 506 C C . LEU A 1 71 ? 10.506 -48.649 -6.010 1.00 61.44 71 LEU A C 1
ATOM 508 O O . LEU A 1 71 ? 10.243 -47.503 -6.362 1.00 61.44 71 LEU A O 1
ATOM 512 N N . LYS A 1 72 ? 9.599 -49.421 -5.400 1.00 63.06 72 LYS A N 1
ATOM 513 C CA . LYS A 1 72 ? 8.228 -48.994 -5.071 1.00 63.06 72 LYS A CA 1
ATOM 514 C C . LYS A 1 72 ? 8.241 -47.795 -4.109 1.00 63.06 72 LYS A C 1
ATOM 516 O O . LYS A 1 72 ? 7.567 -46.804 -4.367 1.00 63.06 72 LYS A O 1
ATOM 521 N N . ARG A 1 73 ? 9.083 -47.804 -3.062 1.00 61.72 73 ARG A N 1
ATOM 522 C CA . ARG A 1 73 ? 9.253 -46.650 -2.147 1.00 61.72 73 ARG A CA 1
ATOM 523 C C . ARG A 1 73 ? 9.938 -45.436 -2.790 1.00 61.72 73 ARG A C 1
ATOM 525 O O . ARG A 1 73 ? 9.688 -44.316 -2.351 1.00 61.72 73 ARG A O 1
ATOM 532 N N . ALA A 1 74 ? 10.785 -45.630 -3.799 1.00 61.88 74 ALA A N 1
ATOM 533 C CA . ALA A 1 74 ? 11.350 -44.546 -4.599 1.00 61.88 74 ALA A CA 1
ATOM 534 C C . ALA A 1 74 ? 10.283 -43.937 -5.517 1.00 61.88 74 ALA A C 1
ATOM 536 O O . ALA A 1 74 ? 10.073 -42.731 -5.457 1.00 61.88 74 ALA A O 1
ATOM 537 N N . LYS A 1 75 ? 9.532 -44.759 -6.265 1.00 67.19 75 LYS A N 1
ATOM 538 C CA . LYS A 1 75 ? 8.449 -44.289 -7.140 1.00 67.19 75 LYS A CA 1
ATOM 539 C C . LYS A 1 75 ? 7.361 -43.547 -6.361 1.00 67.19 75 LYS A C 1
ATOM 541 O O . LYS A 1 75 ? 7.019 -42.444 -6.749 1.00 67.19 75 LYS A O 1
ATOM 546 N N . ILE A 1 76 ? 6.940 -44.055 -5.199 1.00 61.97 76 ILE A N 1
ATOM 547 C CA . ILE A 1 76 ? 5.980 -43.367 -4.311 1.00 61.97 76 ILE A CA 1
ATOM 548 C C . ILE A 1 76 ? 6.529 -42.023 -3.790 1.00 61.97 76 ILE A C 1
ATOM 550 O O . ILE A 1 76 ? 5.760 -41.092 -3.564 1.00 61.97 76 ILE A O 1
ATOM 554 N N . ARG A 1 77 ? 7.851 -41.878 -3.600 1.00 62.41 77 ARG A N 1
ATOM 555 C CA . ARG A 1 77 ? 8.462 -40.574 -3.275 1.00 62.41 77 ARG A CA 1
ATOM 556 C C . ARG A 1 77 ? 8.511 -39.637 -4.475 1.00 62.41 77 ARG A C 1
ATOM 558 O O . ARG A 1 77 ? 8.353 -38.439 -4.276 1.00 62.41 77 ARG A O 1
ATOM 565 N N . GLU A 1 78 ? 8.712 -40.162 -5.676 1.00 59.09 78 GLU A N 1
ATOM 566 C CA . GLU A 1 78 ? 8.770 -39.369 -6.905 1.00 59.09 78 GLU A CA 1
ATOM 567 C C . GLU A 1 78 ? 7.372 -38.912 -7.345 1.00 59.09 78 GLU A C 1
ATOM 569 O O . GLU A 1 78 ? 7.172 -37.730 -7.588 1.00 59.09 78 GLU A O 1
ATOM 574 N N . GLU A 1 79 ? 6.373 -39.795 -7.288 1.00 58.84 79 GLU A N 1
ATOM 575 C CA . GLU A 1 79 ? 4.949 -39.474 -7.449 1.00 58.84 79 GLU A CA 1
ATOM 576 C C . GLU A 1 79 ? 4.489 -38.482 -6.369 1.00 58.84 79 GLU A C 1
ATOM 578 O O . GLU A 1 79 ? 3.827 -37.492 -6.679 1.00 58.84 79 GLU A O 1
ATOM 583 N N . ARG A 1 80 ? 4.912 -38.658 -5.103 1.00 53.25 80 ARG A N 1
ATOM 584 C CA . ARG A 1 80 ? 4.646 -37.657 -4.057 1.00 53.25 80 ARG A CA 1
ATOM 585 C C . ARG A 1 80 ? 5.321 -36.318 -4.372 1.00 53.25 80 ARG A C 1
ATOM 587 O O . ARG A 1 80 ? 4.664 -35.298 -4.224 1.00 53.25 80 ARG A O 1
ATOM 594 N N . ARG A 1 81 ? 6.570 -36.291 -4.854 1.00 55.50 81 ARG A N 1
ATOM 595 C CA . ARG A 1 81 ? 7.260 -35.056 -5.282 1.00 55.50 81 ARG A CA 1
ATOM 596 C C . ARG A 1 81 ? 6.572 -34.369 -6.458 1.00 55.50 81 ARG A C 1
ATOM 598 O O . ARG A 1 81 ? 6.449 -33.152 -6.420 1.00 55.50 81 ARG A O 1
ATOM 605 N N . GLN A 1 82 ? 6.114 -35.122 -7.456 1.00 54.47 82 GLN A N 1
ATOM 606 C CA . GLN A 1 82 ? 5.368 -34.589 -8.597 1.00 54.47 82 GLN A CA 1
ATOM 607 C C . GLN A 1 82 ? 4.033 -34.003 -8.127 1.00 54.47 82 GLN A C 1
ATOM 609 O O . GLN A 1 82 ? 3.820 -32.810 -8.297 1.00 54.47 82 GLN A O 1
ATOM 614 N N . SER A 1 83 ? 3.237 -34.754 -7.356 1.00 50.03 83 SER A N 1
ATOM 615 C CA . SER A 1 83 ? 2.003 -34.218 -6.757 1.00 50.03 83 SER A CA 1
ATOM 616 C C . SER A 1 83 ? 2.239 -33.023 -5.818 1.00 50.03 83 SER A C 1
ATOM 618 O O . SER A 1 83 ? 1.379 -32.158 -5.717 1.00 50.03 83 SER A O 1
ATOM 620 N N . SER A 1 84 ? 3.403 -32.920 -5.160 1.00 47.72 84 SER A N 1
ATOM 621 C CA . SER A 1 84 ? 3.795 -31.722 -4.404 1.00 47.72 84 SER A CA 1
ATOM 622 C C . SER A 1 84 ? 4.196 -30.551 -5.305 1.00 47.72 84 SER A C 1
ATOM 624 O O . SER A 1 84 ? 3.920 -29.416 -4.942 1.00 47.72 84 SER A O 1
ATOM 626 N N . ALA A 1 85 ? 4.818 -30.787 -6.462 1.00 47.12 85 ALA A N 1
ATOM 627 C CA . ALA A 1 85 ? 5.118 -29.736 -7.434 1.00 47.12 85 ALA A CA 1
ATOM 628 C C . ALA A 1 85 ? 3.830 -29.188 -8.074 1.00 47.12 85 ALA A C 1
ATOM 630 O O . ALA A 1 85 ? 3.650 -27.974 -8.136 1.00 47.12 85 ALA A O 1
ATOM 631 N N . ASP A 1 86 ? 2.902 -30.074 -8.444 1.00 41.44 86 ASP A N 1
ATOM 632 C CA . ASP A 1 86 ? 1.591 -29.707 -8.985 1.00 41.44 86 ASP A CA 1
ATOM 633 C C . ASP A 1 86 ? 0.723 -28.997 -7.926 1.00 41.44 86 ASP A C 1
ATOM 635 O O . ASP A 1 86 ? 0.103 -27.975 -8.217 1.00 41.44 86 ASP A O 1
ATOM 639 N N . ALA A 1 87 ? 0.749 -29.454 -6.666 1.00 40.56 87 ALA A N 1
ATOM 640 C CA . ALA A 1 87 ? 0.083 -28.770 -5.552 1.00 40.56 87 ALA A CA 1
ATOM 641 C C . ALA A 1 87 ? 0.715 -2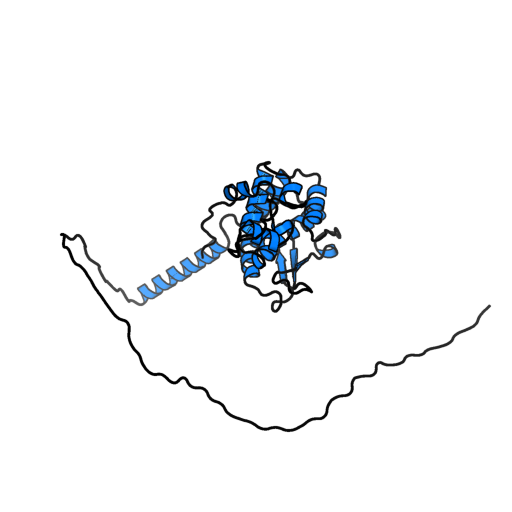7.405 -5.215 1.00 40.56 87 ALA A C 1
ATOM 643 O O . ALA A 1 87 ? -0.006 -26.469 -4.891 1.00 40.56 87 ALA A O 1
ATOM 644 N N . VAL A 1 88 ? 2.037 -27.240 -5.352 1.00 43.53 88 VAL A N 1
ATOM 645 C CA . VAL A 1 88 ? 2.707 -25.926 -5.231 1.00 43.53 88 VAL A CA 1
ATOM 646 C C . VAL A 1 88 ? 2.356 -25.000 -6.407 1.00 43.53 88 VAL A C 1
ATOM 648 O O . VAL A 1 88 ? 2.352 -23.780 -6.242 1.00 43.53 88 VAL A O 1
ATOM 651 N N . GLY A 1 89 ? 1.966 -25.552 -7.561 1.00 39.38 89 GLY A N 1
ATOM 652 C CA . GLY A 1 89 ? 1.296 -24.811 -8.636 1.00 39.38 89 GLY A CA 1
ATOM 653 C C . GLY A 1 89 ? -0.111 -24.309 -8.273 1.00 39.38 89 GLY A C 1
ATOM 654 O O . GLY A 1 89 ? -0.610 -23.389 -8.915 1.00 39.38 89 GLY A O 1
ATOM 655 N N . SER A 1 90 ? -0.726 -24.861 -7.221 1.00 40.16 90 SER A N 1
ATOM 656 C CA . SER A 1 90 ? -2.063 -24.528 -6.714 1.00 40.16 90 SER A CA 1
ATOM 657 C C . SER A 1 90 ? -2.017 -24.058 -5.249 1.00 40.16 90 SER A C 1
ATOM 659 O O . SER A 1 90 ? -2.716 -24.598 -4.390 1.00 40.16 90 SER A O 1
ATOM 661 N N . ALA A 1 91 ? -1.208 -23.032 -4.964 1.00 46.34 91 ALA A N 1
ATOM 662 C CA . ALA A 1 91 ? -1.174 -22.370 -3.655 1.00 46.34 91 ALA A CA 1
ATOM 663 C C . ALA A 1 91 ? -2.584 -21.955 -3.172 1.00 46.34 91 ALA A C 1
ATOM 665 O O . ALA A 1 91 ? -3.394 -21.490 -3.974 1.00 46.34 91 ALA A O 1
ATOM 666 N N . ASP A 1 92 ? -2.850 -22.081 -1.864 1.00 51.78 92 ASP A N 1
ATOM 667 C CA . ASP A 1 92 ? -4.180 -22.068 -1.216 1.00 51.78 92 ASP A CA 1
ATOM 668 C C . ASP A 1 92 ? -4.985 -20.754 -1.358 1.00 51.78 92 ASP A C 1
ATOM 670 O O . ASP A 1 92 ? -5.183 -20.011 -0.393 1.00 51.78 92 ASP A O 1
ATOM 674 N N . GLY A 1 93 ? -5.426 -20.414 -2.572 1.00 53.19 93 GLY A N 1
ATOM 675 C CA . GLY A 1 93 ? -6.063 -19.126 -2.862 1.00 53.19 93 GLY A CA 1
ATOM 676 C C . GLY A 1 93 ? -5.154 -17.928 -2.549 1.00 53.19 93 GLY A C 1
ATOM 677 O O . GLY A 1 93 ? -5.632 -16.892 -2.090 1.00 53.19 93 GLY A O 1
ATOM 678 N N . ARG A 1 94 ? -3.833 -18.073 -2.734 1.00 58.94 94 ARG A N 1
ATOM 679 C CA . ARG A 1 94 ? -2.840 -17.000 -2.554 1.00 58.94 94 ARG A CA 1
ATOM 680 C C . ARG A 1 94 ? -2.084 -16.740 -3.850 1.00 58.94 94 ARG A C 1
ATOM 682 O O . ARG A 1 94 ? -1.597 -17.661 -4.497 1.00 58.94 94 ARG A O 1
ATOM 689 N N . SER A 1 95 ? -1.920 -15.465 -4.191 1.00 68.31 95 SER A N 1
ATOM 690 C CA . SER A 1 95 ? -1.137 -15.052 -5.359 1.00 68.31 95 SER A CA 1
ATOM 691 C C . SER A 1 95 ? 0.337 -15.459 -5.250 1.00 68.31 95 SER A C 1
ATOM 693 O O . SER A 1 95 ? 0.959 -15.344 -4.190 1.00 68.31 95 SER A O 1
ATOM 695 N N . GLY A 1 96 ? 0.952 -15.796 -6.389 1.00 72.00 96 GLY A N 1
ATOM 696 C CA . GLY A 1 96 ? 2.409 -15.971 -6.490 1.00 72.00 96 GLY A CA 1
ATOM 697 C C . GLY A 1 96 ? 3.206 -14.714 -6.098 1.00 72.00 96 GLY A C 1
ATOM 698 O O . GLY A 1 96 ? 4.368 -14.810 -5.699 1.00 72.00 96 GLY A O 1
ATOM 699 N N . PHE A 1 97 ? 2.571 -13.536 -6.118 1.00 82.62 97 PHE A N 1
ATOM 700 C CA . PHE A 1 97 ? 3.133 -12.305 -5.563 1.00 82.62 97 PHE A CA 1
ATOM 701 C C . PHE A 1 97 ? 3.376 -12.401 -4.043 1.00 82.62 97 PHE A C 1
ATOM 703 O O . PHE A 1 97 ? 4.414 -11.947 -3.568 1.00 82.62 97 PHE A O 1
ATOM 710 N N . VAL A 1 98 ? 2.485 -13.029 -3.263 1.00 77.19 98 VAL A N 1
ATOM 711 C CA . VAL A 1 98 ? 2.698 -13.195 -1.811 1.00 77.19 98 VAL A CA 1
ATOM 712 C C . VAL A 1 98 ? 3.910 -14.093 -1.538 1.00 77.19 98 VAL A C 1
ATOM 714 O O . VAL A 1 98 ? 4.796 -13.685 -0.785 1.00 77.19 98 VAL A O 1
ATOM 717 N N . GLY A 1 99 ? 4.018 -15.247 -2.207 1.00 74.44 99 GLY A N 1
ATOM 718 C CA . GLY A 1 99 ? 5.170 -16.149 -2.053 1.00 74.44 99 GLY A CA 1
ATOM 719 C C . GLY A 1 99 ? 6.498 -15.513 -2.488 1.00 74.44 99 GLY A C 1
ATOM 720 O O . GLY A 1 99 ? 7.490 -15.560 -1.759 1.00 74.44 99 GLY A O 1
ATOM 721 N N . THR A 1 100 ? 6.520 -14.824 -3.634 1.00 78.56 100 THR A N 1
ATOM 722 C CA . THR A 1 100 ? 7.719 -14.084 -4.072 1.00 78.56 100 THR A CA 1
ATOM 723 C C . THR A 1 100 ? 8.059 -12.918 -3.139 1.00 78.56 100 THR A C 1
ATOM 725 O O . THR A 1 100 ? 9.241 -12.669 -2.899 1.00 78.56 100 THR A O 1
ATOM 728 N N . SER A 1 101 ? 7.068 -12.249 -2.532 1.00 81.50 101 SER A N 1
ATOM 729 C CA . SER A 1 101 ? 7.306 -11.155 -1.579 1.00 81.50 101 SER A CA 1
ATOM 730 C C . SER A 1 101 ? 8.068 -11.596 -0.323 1.00 81.50 101 SER A C 1
ATOM 732 O O . SER A 1 101 ? 8.997 -10.901 0.088 1.00 81.50 101 SER A O 1
ATOM 734 N N . GLN A 1 102 ? 7.771 -12.784 0.225 1.00 81.31 102 GLN A N 1
ATOM 735 C CA . GLN A 1 102 ? 8.553 -13.395 1.314 1.00 81.31 102 GLN A CA 1
ATOM 736 C C . GLN A 1 102 ? 9.994 -13.722 0.874 1.00 81.31 102 GLN A C 1
ATOM 738 O O . GLN A 1 102 ? 10.926 -13.598 1.668 1.00 81.31 102 GLN A O 1
ATOM 743 N N . GLY A 1 103 ? 10.203 -14.081 -0.398 1.00 82.50 103 GLY A N 1
ATOM 744 C CA . GLY A 1 103 ? 11.536 -14.252 -0.985 1.00 82.50 103 GLY A CA 1
ATOM 745 C C . GLY A 1 103 ? 12.361 -12.961 -0.964 1.00 82.50 103 GLY A C 1
ATOM 746 O O . GLY A 1 103 ? 13.505 -12.969 -0.513 1.00 82.50 103 GLY A O 1
ATOM 747 N N . PHE A 1 104 ? 11.770 -11.830 -1.365 1.00 84.56 104 PHE A N 1
ATOM 748 C CA . PHE A 1 104 ? 12.447 -10.526 -1.334 1.00 84.56 104 PHE A CA 1
ATOM 749 C C . PHE A 1 104 ? 12.790 -10.039 0.082 1.00 84.56 104 PHE A C 1
ATOM 751 O O . PHE A 1 104 ? 13.780 -9.334 0.249 1.00 84.56 104 PHE A O 1
ATOM 758 N N . GLN A 1 105 ? 12.042 -10.445 1.113 1.00 82.06 105 GLN A N 1
ATOM 759 C CA . GLN A 1 105 ? 12.368 -10.113 2.510 1.00 82.06 105 GLN A CA 1
ATOM 760 C C . GLN A 1 105 ? 13.664 -10.784 3.003 1.00 82.06 105 GLN A C 1
ATOM 762 O O . GLN A 1 105 ? 14.274 -10.303 3.955 1.00 82.06 105 GLN A O 1
ATOM 767 N N . LYS A 1 106 ? 14.102 -11.870 2.347 1.00 84.19 106 LYS A N 1
ATOM 768 C CA . LYS A 1 106 ? 15.359 -12.585 2.633 1.00 84.19 106 LYS A CA 1
ATOM 769 C C . LYS A 1 106 ? 16.550 -12.055 1.810 1.00 84.19 106 LYS A C 1
ATOM 771 O O . LYS A 1 106 ? 17.676 -12.488 2.037 1.00 84.19 106 LYS A O 1
ATOM 776 N N . MET A 1 107 ? 16.313 -11.128 0.876 1.00 86.75 107 MET A N 1
ATOM 777 C CA . MET A 1 107 ? 17.342 -10.483 0.050 1.00 86.75 107 MET A CA 1
ATOM 778 C C . MET A 1 107 ? 17.917 -9.229 0.721 1.00 86.75 107 MET A C 1
ATOM 780 O O . MET A 1 107 ? 17.261 -8.561 1.520 1.00 86.75 107 MET A O 1
ATOM 784 N N . ASN A 1 108 ? 19.135 -8.854 0.338 1.00 84.94 108 ASN A N 1
ATOM 785 C CA . ASN A 1 108 ? 19.805 -7.629 0.758 1.00 84.94 108 ASN A CA 1
ATOM 786 C C . ASN A 1 108 ? 19.877 -6.635 -0.422 1.00 84.94 108 ASN A C 1
ATOM 788 O O . ASN A 1 108 ? 20.683 -6.821 -1.339 1.00 84.94 108 ASN A O 1
ATOM 792 N N . PRO A 1 109 ? 19.132 -5.510 -0.396 1.00 86.69 109 PRO A N 1
ATOM 793 C CA . PRO A 1 109 ? 19.117 -4.534 -1.491 1.00 86.69 109 PRO A CA 1
ATOM 794 C C . PRO A 1 109 ? 20.479 -3.900 -1.804 1.00 86.69 109 PRO A C 1
ATOM 796 O O . PRO A 1 109 ? 20.632 -3.248 -2.834 1.00 86.69 109 PRO A O 1
ATOM 799 N N . LYS A 1 110 ? 21.471 -4.037 -0.912 1.00 82.06 110 LYS A N 1
ATOM 800 C CA . LYS A 1 110 ? 22.827 -3.497 -1.090 1.00 82.06 110 LYS A CA 1
ATOM 801 C C . LYS A 1 110 ? 23.714 -4.409 -1.948 1.00 82.06 110 LYS A C 1
ATOM 803 O O . LYS A 1 110 ? 24.651 -3.888 -2.548 1.00 82.06 110 LYS A O 1
ATOM 808 N N . THR A 1 111 ? 23.415 -5.708 -2.024 1.00 82.50 111 THR A N 1
ATOM 809 C CA . THR A 1 111 ? 24.142 -6.710 -2.828 1.00 82.50 111 THR A CA 1
ATOM 810 C C . THR A 1 111 ? 23.336 -7.175 -4.037 1.00 82.50 111 THR A C 1
ATOM 812 O O . THR A 1 111 ? 23.882 -7.279 -5.131 1.00 82.50 111 THR A O 1
ATOM 815 N N . ASP A 1 112 ? 22.026 -7.366 -3.876 1.00 80.06 112 ASP A N 1
ATOM 816 C CA . ASP A 1 112 ? 21.212 -8.164 -4.807 1.00 80.06 112 ASP A CA 1
ATOM 817 C C . ASP A 1 112 ? 20.623 -7.323 -5.963 1.00 80.06 112 ASP A C 1
ATOM 819 O O . ASP A 1 112 ? 19.815 -7.790 -6.768 1.00 80.06 112 ASP A O 1
ATOM 823 N N . GLY A 1 113 ? 21.067 -6.067 -6.072 1.00 74.81 113 GLY A N 1
ATOM 824 C CA . GLY A 1 113 ? 20.915 -5.218 -7.252 1.00 74.81 113 GLY A CA 1
ATOM 825 C C . GLY A 1 113 ? 19.527 -4.601 -7.454 1.00 74.81 113 GLY A C 1
ATOM 826 O O . GLY A 1 113 ? 18.906 -4.055 -6.538 1.00 74.81 113 GLY A O 1
ATOM 827 N N . LYS A 1 114 ? 19.079 -4.599 -8.715 1.00 86.69 114 LYS A N 1
ATOM 828 C CA . LYS A 1 114 ? 17.728 -4.191 -9.121 1.00 86.69 114 LYS A CA 1
ATOM 829 C C . LYS A 1 114 ? 16.956 -5.442 -9.509 1.00 86.69 114 LYS A C 1
ATOM 831 O O . LYS A 1 114 ? 17.406 -6.175 -10.383 1.00 86.69 114 LYS A O 1
ATOM 836 N N . GLN A 1 115 ? 15.793 -5.631 -8.906 1.00 89.81 115 GLN A N 1
ATOM 837 C CA . GLN A 1 115 ? 14.927 -6.778 -9.140 1.00 89.81 115 GLN A CA 1
ATOM 838 C C . GLN A 1 115 ? 13.588 -6.323 -9.720 1.00 89.81 115 GLN A C 1
ATOM 840 O O . GLN A 1 115 ? 13.076 -5.252 -9.379 1.00 89.81 115 GLN A O 1
ATOM 845 N N . ARG A 1 116 ? 13.007 -7.137 -10.600 1.00 91.38 116 ARG A N 1
ATOM 846 C CA . ARG A 1 116 ? 11.618 -6.971 -11.040 1.00 91.38 116 ARG A CA 1
ATOM 847 C C . ARG A 1 116 ? 10.722 -7.747 -10.078 1.00 91.38 116 ARG A C 1
ATOM 849 O O . ARG A 1 116 ? 11.043 -8.871 -9.714 1.00 91.38 116 ARG A O 1
ATOM 856 N N . VAL A 1 117 ? 9.621 -7.129 -9.668 1.00 91.56 117 VAL A N 1
ATOM 857 C CA . VAL A 1 117 ? 8.598 -7.746 -8.822 1.00 91.56 117 VAL A CA 1
ATOM 858 C C . VAL A 1 117 ? 7.284 -7.626 -9.576 1.00 91.56 117 VAL A C 1
ATOM 860 O O . VAL A 1 117 ? 6.748 -6.528 -9.722 1.00 91.56 117 VAL A O 1
ATOM 863 N N . ASP A 1 118 ? 6.794 -8.735 -10.110 1.00 92.12 118 ASP A N 1
ATOM 864 C CA . ASP A 1 118 ? 5.512 -8.772 -10.803 1.00 92.12 118 ASP A CA 1
ATOM 865 C C . ASP A 1 118 ? 4.378 -8.891 -9.777 1.00 92.12 118 ASP A C 1
ATOM 867 O O . ASP A 1 118 ? 4.373 -9.782 -8.928 1.00 92.12 118 ASP A O 1
ATOM 871 N N . THR A 1 119 ? 3.447 -7.937 -9.811 1.00 93.88 119 THR A N 1
ATOM 872 C CA . THR A 1 119 ? 2.306 -7.850 -8.889 1.00 93.88 119 THR A CA 1
ATOM 873 C C . THR A 1 119 ? 0.997 -8.113 -9.648 1.00 93.88 119 THR A C 1
ATOM 875 O O . THR A 1 119 ? 0.984 -7.977 -10.874 1.00 93.88 119 THR A O 1
ATOM 878 N N . PRO A 1 120 ? -0.128 -8.387 -8.958 1.00 93.19 120 PRO A N 1
ATOM 879 C CA . PRO A 1 120 ? -1.441 -8.581 -9.595 1.00 93.19 120 PRO A CA 1
ATOM 880 C C . PRO A 1 120 ? -1.911 -7.392 -10.453 1.00 93.19 120 PRO A C 1
ATOM 882 O O . PRO A 1 120 ? -2.759 -7.542 -11.324 1.00 93.19 120 PRO A O 1
ATOM 885 N N . PHE A 1 121 ? -1.344 -6.202 -10.228 1.00 95.06 121 PHE A N 1
ATOM 886 C CA . PHE A 1 121 ? -1.682 -4.966 -10.939 1.00 95.06 121 PHE A CA 1
ATOM 887 C C . PHE A 1 121 ? -0.638 -4.565 -11.993 1.00 95.06 121 PHE A C 1
ATOM 889 O O . PHE A 1 121 ? -0.776 -3.517 -12.622 1.00 95.06 121 PHE A O 1
ATOM 896 N N . GLY A 1 122 ? 0.402 -5.382 -12.193 1.00 93.75 122 GLY A N 1
ATOM 897 C CA . GLY A 1 122 ? 1.509 -5.123 -13.113 1.00 93.75 122 GLY A CA 1
ATOM 898 C C . GLY A 1 122 ? 2.891 -5.121 -12.439 1.00 93.75 122 GLY A C 1
ATOM 899 O O . GLY A 1 122 ? 3.011 -5.318 -11.224 1.00 93.75 122 GLY A O 1
ATOM 900 N N . PRO A 1 123 ? 3.967 -4.911 -13.216 1.00 95.44 123 PRO A N 1
ATOM 901 C CA . PRO A 1 123 ? 5.337 -4.956 -12.719 1.00 95.44 123 PRO A CA 1
ATOM 902 C C . PRO A 1 123 ? 5.728 -3.719 -11.909 1.00 95.44 123 PRO A C 1
ATOM 904 O O . PRO A 1 123 ? 5.467 -2.574 -12.292 1.00 95.44 123 PRO A O 1
ATOM 907 N N . VAL A 1 124 ? 6.489 -3.937 -10.842 1.00 96.12 124 VAL A N 1
ATOM 908 C CA . VAL A 1 124 ? 7.299 -2.904 -10.192 1.00 96.12 124 VAL A CA 1
ATOM 909 C C . VAL A 1 124 ? 8.779 -3.300 -10.215 1.00 96.12 124 VAL A C 1
ATOM 911 O O . VAL A 1 124 ? 9.160 -4.422 -10.541 1.00 96.12 124 VAL A O 1
ATOM 914 N N . ASN A 1 125 ? 9.642 -2.341 -9.904 1.00 94.50 125 ASN A N 1
ATOM 915 C CA . ASN A 1 125 ? 11.090 -2.494 -9.855 1.00 94.50 125 ASN A CA 1
ATOM 916 C C . ASN A 1 125 ? 11.523 -2.215 -8.409 1.00 94.50 125 ASN A C 1
ATOM 918 O O . ASN A 1 125 ? 11.410 -1.078 -7.934 1.00 94.50 125 ASN A O 1
ATOM 922 N N . ALA A 1 126 ? 12.003 -3.251 -7.727 1.00 93.38 126 ALA A N 1
ATOM 923 C CA . ALA A 1 126 ? 12.662 -3.174 -6.433 1.00 93.38 126 ALA A CA 1
ATOM 924 C C . ALA A 1 126 ? 14.141 -2.806 -6.637 1.00 93.38 126 ALA A C 1
ATOM 926 O O . ALA A 1 126 ? 14.815 -3.314 -7.533 1.00 93.38 126 ALA A O 1
ATOM 927 N N . SER A 1 127 ? 14.656 -1.872 -5.841 1.00 92.62 127 SER A N 1
ATOM 928 C CA . SER A 1 127 ? 16.026 -1.365 -5.988 1.00 92.62 127 SER A CA 1
ATOM 929 C C . SER A 1 127 ? 16.584 -0.850 -4.664 1.00 92.62 127 SER A C 1
ATOM 931 O O . SER A 1 127 ? 15.817 -0.504 -3.771 1.00 92.62 127 SER A O 1
ATOM 933 N N . LYS A 1 128 ? 17.909 -0.760 -4.521 1.00 92.50 128 LYS A N 1
ATOM 934 C CA . LYS A 1 128 ? 18.533 -0.099 -3.364 1.00 92.50 128 LYS A CA 1
ATOM 935 C C . LYS A 1 128 ? 18.052 1.357 -3.228 1.00 92.50 128 LYS A C 1
ATOM 937 O O . LYS A 1 128 ? 18.009 2.090 -4.220 1.00 92.50 128 LYS A O 1
ATOM 942 N N . PHE A 1 129 ? 17.779 1.824 -2.008 1.00 88.94 129 PHE A N 1
ATOM 943 C CA . PHE A 1 129 ? 17.704 3.267 -1.751 1.00 88.94 129 PHE A CA 1
ATOM 944 C C . PHE A 1 129 ? 19.080 3.946 -1.940 1.00 88.94 129 PHE A C 1
ATOM 946 O O . PHE A 1 129 ? 20.123 3.317 -1.743 1.00 88.94 129 PHE A O 1
ATOM 953 N N . PRO A 1 130 ? 19.117 5.252 -2.268 1.00 85.25 130 PRO A N 1
ATOM 954 C CA . PRO A 1 130 ? 20.351 6.042 -2.212 1.00 85.25 130 PRO A CA 1
ATOM 955 C C . PRO A 1 130 ? 20.814 6.324 -0.768 1.00 85.25 130 PRO A C 1
ATOM 957 O O . PRO A 1 130 ? 21.918 6.819 -0.568 1.00 85.25 130 PRO A O 1
ATOM 960 N N . THR A 1 131 ? 19.979 6.028 0.231 1.00 86.94 131 THR A N 1
ATOM 961 C CA . THR A 1 131 ? 20.242 6.204 1.667 1.00 86.94 131 THR A CA 1
ATOM 962 C C . THR A 1 131 ? 20.710 4.889 2.316 1.00 86.94 131 THR A C 1
ATOM 964 O O . THR A 1 131 ? 21.033 3.917 1.630 1.00 86.94 131 THR A O 1
ATOM 967 N N . GLN A 1 132 ? 20.766 4.842 3.652 1.00 85.81 132 GLN A N 1
ATOM 968 C CA . GLN A 1 132 ? 21.106 3.628 4.406 1.00 85.81 132 GLN A CA 1
ATOM 969 C C . GLN A 1 132 ? 19.919 2.669 4.651 1.00 85.81 132 GLN A C 1
ATOM 971 O O . GLN A 1 132 ? 20.160 1.586 5.194 1.00 85.81 132 GLN A O 1
ATOM 976 N N . ASP A 1 133 ? 18.694 3.041 4.240 1.00 87.25 133 ASP A N 1
ATOM 977 C CA . ASP A 1 133 ? 17.452 2.259 4.407 1.00 87.25 133 ASP A CA 1
ATOM 978 C C . ASP A 1 133 ? 17.669 0.782 4.000 1.00 87.25 133 ASP A C 1
ATOM 980 O O . ASP A 1 133 ? 18.173 0.529 2.899 1.00 87.25 133 ASP A O 1
ATOM 984 N N . PRO A 1 134 ? 17.373 -0.194 4.884 1.00 86.12 134 PRO A N 1
ATOM 985 C CA . PRO A 1 134 ? 17.591 -1.612 4.603 1.00 86.12 134 PRO A CA 1
ATOM 986 C C . PRO A 1 134 ? 16.599 -2.209 3.595 1.00 86.12 134 PRO A C 1
ATOM 988 O O . PRO A 1 134 ? 16.869 -3.291 3.083 1.00 86.12 134 PRO A O 1
ATOM 991 N N . ALA A 1 135 ? 15.474 -1.546 3.311 1.00 91.81 135 ALA A N 1
ATOM 992 C CA . ALA A 1 135 ? 14.425 -2.072 2.442 1.00 91.81 135 ALA A CA 1
ATOM 993 C C . ALA A 1 135 ? 14.658 -1.799 0.945 1.00 91.81 135 ALA A C 1
ATOM 995 O O . ALA A 1 135 ? 15.485 -0.977 0.545 1.00 91.81 135 ALA A O 1
ATOM 996 N N . PHE A 1 136 ? 13.870 -2.449 0.085 1.00 92.94 136 PHE A N 1
ATOM 997 C CA . PHE A 1 136 ? 13.813 -2.096 -1.334 1.00 92.94 136 PHE A CA 1
ATOM 998 C C . PHE A 1 136 ? 13.002 -0.814 -1.577 1.00 92.94 136 PHE A C 1
ATOM 1000 O O . PHE A 1 136 ? 11.849 -0.690 -1.155 1.00 92.94 136 PHE A O 1
ATOM 1007 N N . LYS A 1 137 ? 13.569 0.111 -2.358 1.00 93.62 137 LYS A N 1
ATOM 1008 C CA . LYS A 1 137 ? 12.857 1.219 -3.000 1.00 93.62 137 LYS A CA 1
ATOM 1009 C C . LYS A 1 137 ? 12.037 0.682 -4.169 1.00 93.62 137 LYS A C 1
ATOM 1011 O O . LYS A 1 137 ? 12.601 0.225 -5.167 1.00 93.62 137 LYS A O 1
ATOM 1016 N N . ILE A 1 138 ? 10.717 0.803 -4.058 1.00 95.06 138 ILE A N 1
ATOM 1017 C CA . ILE A 1 138 ? 9.757 0.393 -5.086 1.00 95.06 138 ILE A CA 1
ATOM 1018 C C . ILE A 1 138 ? 9.535 1.521 -6.105 1.00 95.06 138 ILE A C 1
ATOM 1020 O O . ILE A 1 138 ? 9.239 2.666 -5.753 1.00 95.06 138 ILE A O 1
ATOM 1024 N N . THR A 1 139 ? 9.680 1.198 -7.390 1.00 94.56 139 THR A N 1
ATOM 1025 C CA . THR A 1 139 ? 9.527 2.122 -8.529 1.00 94.56 139 THR A CA 1
ATOM 1026 C C . THR A 1 139 ? 8.819 1.441 -9.710 1.00 94.56 139 THR A C 1
ATOM 1028 O O . THR A 1 139 ? 8.695 0.224 -9.737 1.00 94.56 139 THR A O 1
ATOM 1031 N N . THR A 1 140 ? 8.341 2.194 -10.703 1.00 94.69 140 THR A N 1
ATOM 1032 C CA . THR A 1 140 ? 7.622 1.659 -11.885 1.00 94.69 140 THR A CA 1
ATOM 1033 C C . THR A 1 140 ? 8.108 2.331 -13.162 1.00 94.69 140 THR A C 1
ATOM 1035 O O . THR A 1 140 ? 8.289 3.553 -13.160 1.00 94.69 140 THR A O 1
ATOM 1038 N N . GLN A 1 141 ? 8.223 1.600 -14.274 1.00 93.38 141 GLN A N 1
ATOM 1039 C CA . GLN A 1 141 ? 8.542 2.193 -15.577 1.00 93.38 141 GLN A CA 1
ATOM 1040 C C . GLN A 1 141 ? 7.247 2.703 -16.228 1.00 93.38 141 GLN A C 1
ATOM 1042 O O . GLN A 1 141 ? 6.753 2.136 -17.194 1.00 93.38 141 GLN A O 1
ATOM 1047 N N . ALA A 1 142 ? 6.672 3.783 -15.681 1.00 90.62 142 ALA A N 1
ATOM 1048 C CA . ALA A 1 142 ? 5.326 4.264 -16.030 1.00 90.62 142 ALA A CA 1
ATOM 1049 C C . ALA A 1 142 ? 5.085 4.445 -17.545 1.00 90.62 142 ALA A C 1
ATOM 1051 O O . ALA A 1 142 ? 4.000 4.151 -18.034 1.00 90.62 142 ALA A O 1
ATOM 1052 N N . LYS A 1 143 ? 6.109 4.868 -18.301 1.00 91.31 143 LYS A N 1
ATOM 1053 C CA . LYS A 1 143 ? 6.069 4.986 -19.772 1.00 91.31 143 LYS A CA 1
ATOM 1054 C C . LYS A 1 143 ? 5.887 3.662 -20.517 1.00 91.31 143 LYS A C 1
ATOM 1056 O O . LYS A 1 143 ? 5.335 3.675 -21.608 1.00 91.31 143 LYS A O 1
ATOM 1061 N N . LYS A 1 144 ? 6.382 2.561 -19.953 1.00 92.75 144 LYS A N 1
ATOM 1062 C CA . LYS A 1 144 ? 6.399 1.230 -20.564 1.00 92.75 144 LYS A CA 1
ATOM 1063 C C . LYS A 1 144 ? 5.223 0.382 -20.088 1.00 92.75 144 LYS A C 1
ATOM 1065 O O . LYS A 1 144 ? 4.499 -0.168 -20.904 1.00 92.75 144 LYS A O 1
ATOM 1070 N N . ASP A 1 145 ? 5.045 0.309 -18.771 1.00 92.31 145 ASP A N 1
ATOM 1071 C CA . ASP A 1 145 ? 4.164 -0.679 -18.144 1.00 92.31 145 ASP A CA 1
ATOM 1072 C C . ASP A 1 145 ? 2.781 -0.100 -17.765 1.00 92.31 145 ASP A C 1
ATOM 1074 O O . ASP A 1 145 ? 1.859 -0.856 -17.484 1.00 92.31 145 ASP A O 1
ATOM 1078 N N . TYR A 1 146 ? 2.628 1.235 -17.751 1.00 94.94 146 TYR A N 1
ATOM 1079 C CA . TYR A 1 146 ? 1.433 1.938 -17.246 1.00 94.94 146 TYR A CA 1
ATOM 1080 C C . TYR A 1 146 ? 1.033 3.149 -18.114 1.00 94.94 146 TYR A C 1
ATOM 1082 O O . TYR A 1 146 ? 0.666 4.204 -17.593 1.00 94.94 146 TYR A O 1
ATOM 1090 N N . GLY A 1 147 ? 1.152 3.049 -19.443 1.00 93.31 147 GLY A N 1
ATOM 1091 C CA . GLY A 1 147 ? 0.603 4.040 -20.387 1.00 93.31 147 GLY A CA 1
ATOM 1092 C C . GLY A 1 147 ? 1.026 5.502 -20.160 1.00 93.31 147 GLY A C 1
ATOM 1093 O O . GLY A 1 147 ? 0.227 6.409 -20.378 1.00 93.31 147 GLY A O 1
ATOM 1094 N N . ASN A 1 148 ? 2.249 5.740 -19.670 1.00 94.38 148 ASN A N 1
ATOM 1095 C CA . ASN A 1 148 ? 2.761 7.058 -19.265 1.00 94.38 148 ASN A CA 1
ATOM 1096 C C . ASN A 1 148 ? 1.914 7.770 -18.182 1.00 94.38 148 ASN A C 1
ATOM 1098 O O . ASN A 1 148 ? 1.906 8.995 -18.112 1.00 94.38 148 ASN A O 1
ATOM 1102 N N . GLN A 1 149 ? 1.247 7.019 -17.298 1.00 94.31 149 GLN A N 1
ATOM 1103 C CA . GLN A 1 149 ? 0.595 7.546 -16.094 1.00 94.31 149 GLN A CA 1
ATOM 1104 C C . GLN A 1 149 ? 1.554 7.468 -14.894 1.00 94.31 149 GLN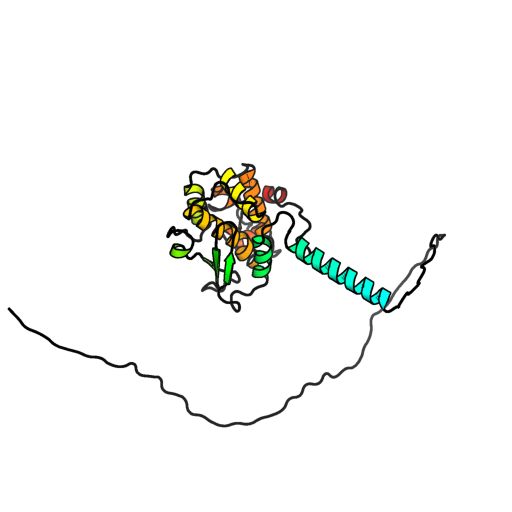 A C 1
ATOM 1106 O O . GLN A 1 149 ? 1.674 6.401 -14.285 1.00 94.31 149 GLN A O 1
ATOM 1111 N N . PRO A 1 150 ? 2.292 8.539 -14.539 1.00 93.19 150 PRO A N 1
ATOM 1112 C CA . PRO A 1 150 ? 3.113 8.546 -13.337 1.00 93.19 150 PRO A CA 1
ATOM 1113 C C . PRO A 1 150 ? 2.242 8.596 -12.076 1.00 93.19 150 PRO A C 1
ATOM 1115 O O . PRO A 1 150 ? 1.228 9.285 -12.008 1.00 93.19 150 PRO A O 1
ATOM 1118 N N . VAL A 1 151 ? 2.708 7.904 -11.042 1.00 95.75 151 VAL A N 1
ATOM 1119 C CA . VAL A 1 151 ? 2.190 7.979 -9.670 1.00 95.75 151 VAL A CA 1
ATOM 1120 C C . VAL A 1 151 ? 3.391 8.179 -8.752 1.00 95.75 151 VAL A C 1
ATOM 1122 O O . VAL A 1 151 ? 4.477 7.679 -9.065 1.00 95.75 151 VAL A O 1
ATOM 1125 N N . GLY A 1 152 ? 3.212 8.897 -7.644 1.00 93.50 152 GLY A N 1
ATOM 1126 C CA . GLY A 1 152 ? 4.262 9.134 -6.655 1.00 93.50 152 GLY A CA 1
ATOM 1127 C C . GLY A 1 152 ? 4.704 7.880 -5.890 1.00 93.50 152 GLY A C 1
ATOM 1128 O O . GLY A 1 152 ? 4.562 6.744 -6.358 1.00 93.50 152 GLY A O 1
ATOM 1129 N N . HIS A 1 153 ? 5.281 8.107 -4.711 1.00 90.31 153 HIS A N 1
ATOM 1130 C CA . HIS A 1 153 ? 5.832 7.053 -3.847 1.00 90.31 153 HIS A CA 1
ATOM 1131 C C . HIS A 1 153 ? 5.324 7.124 -2.404 1.00 90.31 153 HIS A C 1
ATOM 1133 O O . HIS A 1 153 ? 5.486 6.149 -1.675 1.00 90.31 153 HIS A O 1
ATOM 1139 N N . LYS A 1 154 ? 4.740 8.249 -1.973 1.00 93.94 154 LYS A N 1
ATOM 1140 C CA . LYS A 1 154 ? 4.124 8.360 -0.648 1.00 93.94 154 LYS A CA 1
ATOM 1141 C C . LYS A 1 154 ? 2.744 7.719 -0.677 1.00 93.94 154 LYS A C 1
ATOM 1143 O O . LYS A 1 154 ? 2.057 7.783 -1.696 1.00 93.94 154 LYS A O 1
ATOM 1148 N N . TYR A 1 155 ? 2.290 7.207 0.460 1.00 96.12 155 TYR A N 1
ATOM 1149 C CA . TYR A 1 155 ? 0.937 6.670 0.598 1.00 96.12 155 TYR A CA 1
ATOM 1150 C C . TYR A 1 155 ? -0.160 7.691 0.234 1.00 96.12 155 TYR A C 1
ATOM 1152 O O . TYR A 1 155 ? -1.140 7.313 -0.401 1.00 96.12 155 TYR A O 1
ATOM 1160 N N . SER A 1 156 ? 0.052 8.990 0.493 1.00 96.19 156 SER A N 1
ATOM 1161 C CA . SER A 1 156 ? -0.802 10.084 -0.009 1.00 96.19 156 SER A CA 1
ATOM 1162 C C . SER A 1 156 ? -0.987 10.058 -1.529 1.00 96.19 156 SER A C 1
ATOM 1164 O O . SER A 1 156 ? -2.102 10.179 -2.034 1.00 96.19 156 SER A O 1
ATOM 1166 N N . ASP A 1 157 ? 0.110 9.875 -2.264 1.00 96.88 157 ASP A N 1
ATOM 1167 C CA . ASP A 1 157 ? 0.142 9.905 -3.726 1.00 96.88 157 ASP A CA 1
ATOM 1168 C C . ASP A 1 157 ? -0.534 8.649 -4.300 1.00 96.88 157 ASP A C 1
ATOM 1170 O O . ASP A 1 157 ? -1.193 8.710 -5.338 1.00 96.88 157 ASP A O 1
ATOM 1174 N N . LEU A 1 158 ? -0.375 7.515 -3.605 1.00 97.56 158 LEU A N 1
ATOM 1175 C CA . LEU A 1 158 ? -0.974 6.226 -3.947 1.00 97.56 158 LEU A CA 1
ATOM 1176 C C . LEU A 1 158 ? -2.492 6.245 -3.722 1.00 97.56 158 LEU A C 1
ATOM 1178 O O . LEU A 1 158 ? -3.230 5.940 -4.653 1.00 97.56 158 LEU A O 1
ATOM 1182 N N . VAL A 1 159 ? -2.970 6.674 -2.547 1.00 97.50 159 VAL A N 1
ATOM 1183 C CA . VAL A 1 159 ? -4.413 6.810 -2.255 1.00 97.50 159 VAL A CA 1
ATOM 1184 C C . VAL A 1 159 ? -5.081 7.776 -3.236 1.00 97.50 159 VAL A C 1
ATOM 1186 O O . VAL A 1 159 ? -6.098 7.430 -3.835 1.00 97.50 159 VAL A O 1
ATOM 1189 N N . THR A 1 160 ? -4.461 8.932 -3.500 1.00 97.12 160 THR A N 1
ATOM 1190 C CA . THR A 1 160 ? -4.961 9.903 -4.492 1.00 97.12 160 THR A CA 1
ATOM 1191 C C . THR A 1 160 ? -5.059 9.293 -5.896 1.00 97.12 160 THR A C 1
ATOM 1193 O O . THR A 1 160 ? -6.004 9.569 -6.633 1.00 97.12 160 THR A O 1
ATOM 1196 N N . ALA A 1 161 ? -4.098 8.453 -6.293 1.00 96.94 161 ALA A N 1
ATOM 1197 C CA . ALA A 1 161 ? -4.099 7.804 -7.603 1.00 96.94 161 ALA A CA 1
ATOM 1198 C C . ALA A 1 161 ? -5.056 6.601 -7.706 1.00 96.94 161 ALA A C 1
ATOM 1200 O O . ALA A 1 161 ? -5.574 6.363 -8.794 1.00 96.94 161 ALA A O 1
ATOM 1201 N N . LEU A 1 162 ? -5.334 5.892 -6.606 1.00 97.06 162 LEU A N 1
ATOM 1202 C CA . LEU A 1 162 ? -6.364 4.846 -6.538 1.00 97.06 162 LEU A CA 1
ATOM 1203 C C . LEU A 1 162 ? -7.773 5.447 -6.644 1.00 97.06 162 LEU A C 1
ATOM 1205 O O . LEU A 1 162 ? -8.570 5.023 -7.478 1.00 97.06 162 LEU A O 1
ATOM 1209 N N . LYS A 1 163 ? -8.065 6.487 -5.850 1.00 96.19 163 LYS A N 1
ATOM 1210 C CA . LYS A 1 163 ? -9.384 7.147 -5.819 1.00 96.19 163 LYS A CA 1
ATOM 1211 C C . LYS A 1 163 ? -9.675 7.981 -7.073 1.00 96.19 163 LYS A C 1
ATOM 1213 O O . LYS A 1 163 ? -10.832 8.273 -7.357 1.00 96.19 163 LYS A O 1
ATOM 1218 N N . ALA A 1 164 ? -8.657 8.293 -7.882 1.00 92.25 164 ALA A N 1
ATOM 1219 C CA . ALA A 1 164 ? -8.820 8.971 -9.171 1.00 92.25 164 ALA A CA 1
ATOM 1220 C C . ALA A 1 164 ? -9.692 8.201 -10.188 1.00 92.25 164 ALA A C 1
ATOM 1222 O O . ALA A 1 164 ? -10.200 8.822 -11.117 1.00 92.25 164 ALA A O 1
ATOM 1223 N N . GLY A 1 165 ? -9.888 6.887 -10.013 1.00 85.50 165 GLY A N 1
ATOM 1224 C CA . GLY A 1 165 ? -10.819 6.083 -10.817 1.00 85.50 165 GLY A CA 1
ATOM 1225 C C . GLY A 1 165 ? -12.301 6.228 -10.431 1.00 85.50 165 GLY A C 1
ATOM 1226 O O . GLY A 1 165 ? -13.138 5.523 -10.986 1.00 85.50 165 GLY A O 1
ATOM 1227 N N . GLY A 1 166 ? -12.643 7.085 -9.457 1.00 91.62 166 GLY A N 1
ATOM 1228 C CA . GLY A 1 166 ? -14.025 7.293 -8.996 1.00 91.62 166 GLY A CA 1
ATOM 1229 C C . GLY A 1 166 ? -14.617 6.124 -8.199 1.00 91.62 166 GLY A C 1
ATOM 1230 O O . GLY A 1 166 ? -15.823 6.080 -7.974 1.00 91.62 166 GLY A O 1
ATOM 1231 N N . LYS A 1 167 ? -13.777 5.168 -7.791 1.00 95.31 167 LYS A N 1
ATOM 1232 C CA . LYS A 1 167 ? -14.159 3.971 -7.038 1.00 95.31 167 LYS A CA 1
ATOM 1233 C C . LYS A 1 167 ? -14.252 4.244 -5.542 1.00 95.31 167 LYS A C 1
ATOM 1235 O O . LYS A 1 167 ? -13.487 5.043 -5.004 1.00 95.31 167 LYS A O 1
ATOM 1240 N N . SER A 1 168 ? -15.179 3.563 -4.872 1.00 96.94 168 SER A N 1
ATOM 1241 C CA . SER A 1 168 ? -15.313 3.637 -3.419 1.00 96.94 168 SER A CA 1
ATOM 1242 C C . SER A 1 168 ? -14.140 2.956 -2.715 1.00 96.94 168 SER A C 1
ATOM 1244 O O . SER A 1 168 ? -13.567 1.983 -3.204 1.00 96.94 168 SER A O 1
ATOM 1246 N N . ASP A 1 169 ? -13.811 3.427 -1.516 1.00 97.69 169 ASP A N 1
ATOM 1247 C CA . ASP A 1 169 ? -12.710 2.892 -0.708 1.00 97.69 169 ASP A CA 1
ATOM 1248 C C . ASP A 1 169 ? -12.853 1.381 -0.458 1.00 97.69 169 ASP A C 1
ATOM 1250 O O . ASP A 1 169 ? -11.862 0.651 -0.474 1.00 97.69 169 ASP A O 1
ATOM 1254 N N . LYS A 1 170 ? -14.097 0.902 -0.327 1.00 97.44 170 LYS A N 1
ATOM 1255 C CA . LYS A 1 170 ? -14.447 -0.515 -0.187 1.00 97.44 170 LYS A CA 1
ATOM 1256 C C . LYS A 1 170 ? -14.191 -1.331 -1.457 1.00 97.44 170 LYS A C 1
ATOM 1258 O O . LYS A 1 170 ? -13.651 -2.432 -1.348 1.00 97.44 170 LYS A O 1
ATOM 1263 N N . GLU A 1 171 ? -14.543 -0.820 -2.639 1.00 97.44 171 GLU A N 1
ATOM 1264 C CA . GLU A 1 171 ? -14.198 -1.444 -3.930 1.00 97.44 171 GLU A CA 1
ATOM 1265 C C . GLU A 1 171 ? -12.674 -1.530 -4.097 1.00 97.44 171 GLU A C 1
ATOM 1267 O O . GLU A 1 171 ? -12.140 -2.596 -4.395 1.00 97.44 171 GLU A O 1
ATOM 1272 N N . ILE A 1 172 ? -11.968 -0.424 -3.834 1.00 97.94 172 ILE A N 1
ATOM 1273 C CA . ILE A 1 172 ? -10.506 -0.325 -3.945 1.00 97.94 172 ILE A CA 1
ATOM 1274 C C . ILE A 1 172 ? -9.819 -1.316 -2.994 1.00 97.94 172 ILE A C 1
ATOM 1276 O O . ILE A 1 172 ? -8.929 -2.059 -3.407 1.00 97.94 172 ILE A O 1
ATOM 1280 N N . ALA A 1 173 ? -10.233 -1.361 -1.725 1.00 97.50 173 ALA A N 1
ATOM 1281 C CA . ALA A 1 173 ? -9.682 -2.293 -0.745 1.00 97.50 173 ALA A CA 1
ATOM 1282 C C . ALA A 1 173 ? -10.009 -3.758 -1.077 1.00 97.50 173 ALA A C 1
ATOM 1284 O O . ALA A 1 173 ? -9.162 -4.628 -0.878 1.00 97.50 173 ALA A O 1
ATOM 1285 N N . THR A 1 174 ? -11.200 -4.025 -1.626 1.00 96.69 174 THR A N 1
ATOM 1286 C CA . THR A 1 174 ? -11.595 -5.364 -2.086 1.00 96.69 174 THR A CA 1
ATOM 1287 C C . THR A 1 174 ? -10.712 -5.841 -3.232 1.00 96.69 174 THR A C 1
ATOM 1289 O O . THR A 1 174 ? -10.194 -6.949 -3.150 1.00 96.69 174 THR A O 1
ATOM 1292 N N . ASP A 1 175 ? -10.454 -5.008 -4.242 1.00 96.81 175 ASP A N 1
ATOM 1293 C CA . ASP A 1 175 ? -9.530 -5.345 -5.332 1.00 96.81 175 ASP A CA 1
ATOM 1294 C C . ASP A 1 175 ? -8.099 -5.583 -4.828 1.00 96.81 175 ASP A C 1
ATOM 1296 O O . ASP A 1 175 ? -7.463 -6.564 -5.211 1.00 96.81 175 ASP A O 1
ATOM 1300 N N . LEU A 1 176 ? -7.588 -4.719 -3.943 1.00 96.75 176 LEU A N 1
ATOM 1301 C CA . LEU A 1 176 ? -6.242 -4.864 -3.371 1.00 96.75 176 LEU A CA 1
ATOM 1302 C C . LEU A 1 176 ? -6.079 -6.175 -2.583 1.00 96.75 176 LEU A C 1
ATOM 1304 O O . LEU A 1 176 ? -5.009 -6.780 -2.627 1.00 96.75 176 LEU A O 1
ATOM 1308 N N . LEU A 1 177 ? -7.124 -6.625 -1.882 1.00 94.88 177 LEU A N 1
ATOM 1309 C CA . LEU A 1 177 ? -7.142 -7.908 -1.174 1.00 94.88 177 LEU A CA 1
ATOM 1310 C C . LEU A 1 177 ? -7.322 -9.092 -2.138 1.00 94.88 177 LEU A C 1
ATOM 1312 O O . LEU A 1 177 ? -6.555 -10.050 -2.058 1.00 94.88 177 LEU A O 1
ATOM 1316 N N . ASN A 1 178 ? -8.247 -8.994 -3.098 1.00 93.31 178 ASN A N 1
ATOM 1317 C CA . ASN A 1 178 ? -8.459 -9.987 -4.157 1.00 93.31 178 ASN A CA 1
ATOM 1318 C C . ASN A 1 178 ? -7.164 -10.280 -4.928 1.00 93.31 178 ASN A C 1
ATOM 1320 O O . ASN A 1 178 ? -6.817 -11.445 -5.116 1.00 93.31 178 ASN A O 1
ATOM 1324 N N . GLY A 1 179 ? -6.400 -9.243 -5.288 1.00 90.56 179 GLY A N 1
ATOM 1325 C CA . GLY A 1 179 ? -5.107 -9.402 -5.951 1.00 90.56 179 GLY A CA 1
ATOM 1326 C C . GLY A 1 179 ? -4.099 -10.190 -5.106 1.00 90.56 179 GLY A C 1
ATOM 1327 O O . GLY A 1 179 ? -3.393 -11.047 -5.634 1.00 90.56 179 GLY A O 1
ATOM 1328 N N . LEU A 1 180 ? -4.047 -9.973 -3.785 1.00 89.88 180 LEU A N 1
ATOM 1329 C CA . LEU A 1 180 ? -3.198 -10.771 -2.885 1.00 89.88 180 LEU A CA 1
ATOM 1330 C C . LEU A 1 180 ? -3.647 -12.242 -2.816 1.00 89.88 180 LEU A C 1
ATOM 1332 O O . LEU A 1 180 ? -2.800 -13.130 -2.688 1.00 89.88 180 LEU A O 1
ATOM 1336 N N . GLU A 1 181 ? -4.944 -12.495 -2.973 1.00 87.50 181 GLU A N 1
ATOM 1337 C CA . GLU A 1 181 ? -5.575 -13.821 -3.072 1.00 87.50 181 GLU A CA 1
ATOM 1338 C C . GLU A 1 181 ? -5.519 -14.421 -4.497 1.00 87.50 181 GLU A C 1
ATOM 1340 O O . GLU A 1 181 ? -6.065 -15.490 -4.750 1.00 87.50 181 GLU A O 1
ATOM 1345 N N . GLY A 1 182 ? -4.835 -13.764 -5.443 1.00 83.81 182 GLY A N 1
ATOM 1346 C CA . GLY A 1 182 ? -4.647 -14.263 -6.813 1.00 83.81 182 GLY A CA 1
ATOM 1347 C C . GLY A 1 182 ? -5.878 -14.145 -7.716 1.00 83.81 182 GLY A C 1
ATOM 1348 O O . GLY A 1 182 ? -5.892 -14.734 -8.792 1.00 83.81 182 GLY A O 1
ATOM 1349 N N . LYS A 1 183 ? -6.895 -13.388 -7.294 1.00 87.88 183 LYS A N 1
ATOM 1350 C CA . LYS A 1 183 ? -8.102 -13.085 -8.070 1.00 87.88 183 LYS A CA 1
ATOM 1351 C C . LYS A 1 183 ? -7.885 -11.820 -8.902 1.00 87.88 183 LYS A C 1
ATOM 1353 O O . LYS A 1 183 ? -7.251 -10.873 -8.430 1.00 87.88 183 LYS A O 1
ATOM 1358 N N . ASP A 1 184 ? -8.461 -11.778 -10.099 1.00 85.19 184 ASP A N 1
ATOM 1359 C CA . ASP A 1 184 ? -8.383 -10.600 -10.966 1.00 85.19 184 ASP A CA 1
ATOM 1360 C C . ASP A 1 184 ? -9.112 -9.375 -10.367 1.00 85.19 184 ASP A C 1
ATOM 1362 O O . ASP A 1 184 ? -10.206 -9.518 -9.806 1.00 85.19 184 ASP A O 1
ATOM 1366 N N . PRO A 1 185 ? -8.545 -8.159 -10.495 1.00 85.94 185 PRO A N 1
ATOM 1367 C CA . PRO A 1 185 ? -9.169 -6.929 -10.018 1.00 85.94 185 PRO A CA 1
ATOM 1368 C C . PRO A 1 185 ? -10.305 -6.458 -10.938 1.00 85.94 185 PRO A C 1
ATOM 1370 O O . PRO A 1 185 ? -10.157 -6.393 -12.160 1.00 85.94 185 PRO A O 1
ATOM 1373 N N . GLN A 1 186 ? -11.436 -6.077 -10.344 1.00 91.88 186 GLN A N 1
ATOM 1374 C CA . GLN A 1 186 ? -12.679 -5.730 -11.047 1.00 91.88 186 GLN A CA 1
ATOM 1375 C C . GLN A 1 186 ? -12.859 -4.221 -11.275 1.00 91.88 186 GLN A C 1
ATOM 1377 O O . GLN A 1 186 ? -13.737 -3.796 -12.032 1.00 91.88 186 GLN A O 1
ATOM 1382 N N . HIS A 1 187 ? -12.084 -3.387 -10.584 1.00 93.69 187 HIS A N 1
ATOM 1383 C CA . HIS A 1 187 ? -12.338 -1.953 -10.434 1.00 93.69 187 HIS A CA 1
ATOM 1384 C C . HIS A 1 187 ? -11.090 -1.100 -10.691 1.00 93.69 187 HIS A C 1
ATOM 1386 O O . HIS A 1 187 ? -11.180 -0.065 -11.348 1.00 93.69 187 HIS A O 1
ATOM 1392 N N . LEU A 1 188 ? -9.924 -1.551 -10.229 1.00 94.31 188 LEU A N 1
ATOM 1393 C CA . LEU A 1 188 ? -8.609 -0.936 -10.428 1.00 94.31 188 LEU A CA 1
ATOM 1394 C C . LEU A 1 188 ? -8.016 -1.378 -11.777 1.00 94.31 188 LEU A C 1
ATOM 1396 O O . LEU A 1 188 ? -6.967 -2.023 -11.853 1.00 94.31 188 LEU A O 1
ATOM 1400 N N . THR A 1 189 ? -8.744 -1.102 -12.861 1.00 92.44 189 THR A N 1
ATOM 1401 C CA . THR A 1 189 ? -8.433 -1.617 -14.203 1.00 92.44 189 THR A CA 1
ATOM 1402 C C . THR A 1 189 ? -7.649 -0.634 -15.077 1.00 92.44 189 THR A C 1
ATOM 1404 O O . THR A 1 189 ? -6.986 -1.078 -16.021 1.00 92.44 189 THR A O 1
ATOM 1407 N N . ASP A 1 190 ? -7.665 0.664 -14.762 1.00 94.25 190 ASP A N 1
ATOM 1408 C CA . ASP A 1 190 ? -6.953 1.705 -15.511 1.00 94.25 190 ASP A CA 1
ATOM 1409 C C . ASP A 1 190 ? -5.451 1.782 -15.170 1.00 94.25 190 ASP A C 1
ATOM 1411 O O . ASP A 1 190 ? -4.987 1.326 -14.127 1.00 94.25 190 ASP A O 1
ATOM 1415 N N . ASN A 1 191 ? -4.667 2.398 -16.057 1.00 95.25 191 ASN A N 1
ATOM 1416 C CA . ASN A 1 191 ? -3.208 2.466 -15.931 1.00 95.25 191 ASN A CA 1
ATOM 1417 C C . ASN A 1 191 ? -2.703 3.230 -14.691 1.00 95.25 191 ASN A C 1
ATOM 1419 O O . ASN A 1 191 ? -1.624 2.921 -14.181 1.00 95.25 191 ASN A O 1
ATOM 1423 N N . LYS A 1 192 ? -3.439 4.238 -14.210 1.00 95.94 192 LYS A N 1
ATOM 1424 C CA . LYS A 1 192 ? -3.038 5.074 -13.072 1.00 95.94 192 LYS A CA 1
ATOM 1425 C C . LYS A 1 192 ? -3.366 4.378 -11.753 1.00 95.94 192 LYS A C 1
ATOM 1427 O O . LYS A 1 192 ? -2.491 4.309 -10.886 1.00 95.94 192 LYS A O 1
ATOM 1432 N N .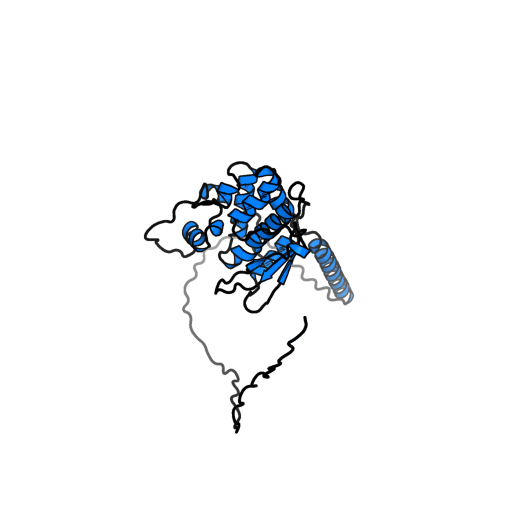 SER A 1 193 ? -4.566 3.808 -11.628 1.00 96.25 193 SER A N 1
ATOM 1433 C CA . SER A 1 193 ? -4.937 3.016 -10.451 1.00 96.25 193 SER A CA 1
ATOM 1434 C C . SER A 1 193 ? -4.100 1.738 -10.339 1.00 96.25 193 SER A C 1
ATOM 1436 O O . SER A 1 193 ? -3.589 1.459 -9.256 1.00 96.25 193 SER A O 1
ATOM 1438 N N . LYS A 1 194 ? -3.810 1.043 -11.452 1.00 96.06 194 LYS A N 1
ATOM 1439 C CA . LYS A 1 194 ? -2.869 -0.095 -11.489 1.00 96.06 194 LYS A CA 1
ATOM 1440 C C . LYS A 1 194 ? -1.465 0.268 -11.016 1.00 96.06 194 LYS A C 1
ATOM 1442 O O . LYS A 1 194 ? -0.913 -0.429 -10.170 1.00 96.06 194 LYS A O 1
ATOM 1447 N N . ASN A 1 195 ? -0.898 1.381 -11.489 1.00 97.31 195 ASN A N 1
ATOM 1448 C CA . ASN A 1 195 ? 0.423 1.854 -11.050 1.00 97.31 195 ASN A CA 1
ATOM 1449 C C . ASN A 1 195 ? 0.452 2.119 -9.531 1.00 97.31 195 ASN A C 1
ATOM 1451 O O . ASN A 1 195 ? 1.414 1.764 -8.844 1.00 97.31 195 ASN A O 1
ATOM 1455 N N . ALA A 1 196 ? -0.624 2.701 -8.995 1.00 97.69 196 ALA A N 1
ATOM 1456 C CA . ALA A 1 196 ? -0.779 2.934 -7.565 1.00 97.69 196 ALA A CA 1
ATOM 1457 C C . ALA A 1 196 ? -0.939 1.628 -6.766 1.00 97.69 196 ALA A C 1
ATOM 1459 O O . ALA A 1 196 ? -0.247 1.440 -5.767 1.00 97.69 196 ALA A O 1
ATOM 1460 N N . ALA A 1 197 ? -1.785 0.705 -7.225 1.00 97.38 197 ALA A N 1
ATOM 1461 C CA . ALA A 1 197 ? -2.049 -0.582 -6.585 1.00 97.38 197 ALA A CA 1
ATOM 1462 C C . ALA A 1 197 ? -0.809 -1.491 -6.565 1.00 97.38 197 ALA A C 1
ATOM 1464 O O . ALA A 1 197 ? -0.439 -2.013 -5.512 1.00 97.38 197 ALA A O 1
ATOM 1465 N N . ALA A 1 198 ? -0.108 -1.603 -7.699 1.00 97.00 198 ALA A N 1
ATOM 1466 C CA . ALA A 1 198 ? 1.133 -2.364 -7.830 1.00 97.00 198 ALA A CA 1
ATOM 1467 C C . ALA A 1 198 ? 2.210 -1.856 -6.859 1.00 97.00 198 ALA A C 1
ATOM 1469 O O . ALA A 1 198 ? 2.837 -2.636 -6.139 1.00 97.00 198 ALA A O 1
ATOM 1470 N N . LYS A 1 199 ? 2.387 -0.528 -6.777 1.00 97.25 199 LYS A N 1
ATOM 1471 C CA . LYS A 1 199 ? 3.276 0.097 -5.789 1.00 97.25 199 LYS A CA 1
ATOM 1472 C C . LYS A 1 199 ? 2.828 -0.165 -4.361 1.00 97.25 199 LYS A C 1
ATOM 1474 O O . LYS A 1 199 ? 3.665 -0.553 -3.556 1.00 97.25 199 LYS A O 1
ATOM 1479 N N . LEU A 1 200 ? 1.552 0.048 -4.045 1.00 97.31 200 LEU A N 1
ATOM 1480 C CA . LEU A 1 200 ? 1.028 -0.082 -2.688 1.00 97.31 200 LEU A CA 1
ATOM 1481 C C . LEU A 1 200 ? 1.232 -1.506 -2.155 1.00 97.31 200 LEU A C 1
ATOM 1483 O O . LEU A 1 200 ? 1.840 -1.676 -1.099 1.00 97.31 200 LEU A O 1
ATOM 1487 N N . LEU A 1 201 ? 0.842 -2.532 -2.922 1.00 95.88 201 LEU A N 1
ATOM 1488 C CA . LEU A 1 201 ? 1.037 -3.927 -2.520 1.00 95.88 201 LEU A CA 1
ATOM 1489 C C . LEU A 1 201 ? 2.517 -4.306 -2.389 1.00 95.88 201 LEU A C 1
ATOM 1491 O O . LEU A 1 201 ? 2.882 -4.973 -1.418 1.00 95.88 201 LEU A O 1
ATOM 1495 N N . ALA A 1 202 ? 3.377 -3.868 -3.312 1.00 95.50 202 ALA A N 1
ATOM 1496 C CA . ALA A 1 202 ? 4.814 -4.130 -3.235 1.00 95.50 202 ALA A CA 1
ATOM 1497 C C . ALA A 1 202 ? 5.495 -3.393 -2.073 1.00 95.50 202 ALA A C 1
ATOM 1499 O O . ALA A 1 202 ? 6.367 -3.957 -1.416 1.00 95.50 202 ALA A O 1
ATOM 1500 N N . ILE A 1 203 ? 5.088 -2.163 -1.756 1.00 95.56 203 ILE A N 1
ATOM 1501 C CA . ILE A 1 203 ? 5.590 -1.459 -0.574 1.00 95.56 203 ILE A CA 1
ATOM 1502 C C . ILE A 1 203 ? 5.151 -2.220 0.687 1.00 95.56 203 ILE A C 1
ATOM 1504 O O . ILE A 1 203 ? 6.009 -2.614 1.472 1.00 95.56 203 ILE A O 1
ATOM 1508 N N . MET A 1 204 ? 3.861 -2.537 0.830 1.00 94.50 204 MET A N 1
ATOM 1509 C CA . MET A 1 204 ? 3.307 -3.190 2.026 1.00 94.50 204 MET A CA 1
ATOM 1510 C C . MET A 1 204 ? 3.803 -4.626 2.270 1.00 94.50 204 MET A C 1
ATOM 1512 O O . MET A 1 204 ? 3.893 -5.033 3.425 1.00 94.50 204 MET A O 1
ATOM 1516 N N . ASN A 1 205 ? 4.107 -5.407 1.223 1.00 92.31 205 ASN A N 1
ATOM 1517 C CA . ASN A 1 205 ? 4.494 -6.823 1.362 1.00 92.31 205 ASN A CA 1
ATOM 1518 C C . ASN A 1 205 ? 5.987 -7.100 1.081 1.00 92.31 205 ASN A C 1
ATOM 1520 O O . ASN A 1 205 ? 6.478 -8.156 1.474 1.00 92.31 205 ASN A O 1
ATOM 1524 N N . VAL A 1 206 ? 6.729 -6.169 0.464 1.00 92.56 206 VAL A N 1
ATOM 1525 C CA . VAL A 1 206 ? 8.195 -6.273 0.285 1.00 92.56 206 VAL A CA 1
ATOM 1526 C C . VAL A 1 206 ? 8.944 -5.204 1.078 1.00 92.56 206 VAL A C 1
ATOM 1528 O O . VAL A 1 206 ? 9.833 -5.539 1.850 1.00 92.56 206 VAL A O 1
ATOM 1531 N N . SER A 1 207 ? 8.606 -3.921 0.913 1.00 93.12 207 SER A N 1
ATOM 1532 C CA . SER A 1 207 ? 9.396 -2.817 1.487 1.00 93.12 207 SER A CA 1
ATOM 1533 C C . SER A 1 207 ? 9.238 -2.698 3.011 1.00 93.12 207 SER A C 1
ATOM 1535 O O . SER A 1 207 ? 10.233 -2.702 3.732 1.00 93.12 207 SER A O 1
ATOM 1537 N N . GLU A 1 208 ? 8.007 -2.637 3.529 1.00 94.00 208 GLU A N 1
ATOM 1538 C CA . GLU A 1 208 ? 7.771 -2.440 4.968 1.00 94.00 208 GLU A CA 1
ATOM 1539 C C . GLU A 1 208 ? 8.202 -3.620 5.858 1.00 94.00 208 GLU A C 1
ATOM 1541 O O . GLU A 1 208 ? 8.806 -3.354 6.904 1.00 94.00 208 GLU A O 1
ATOM 1546 N N . PRO A 1 209 ? 8.000 -4.902 5.478 1.00 91.44 209 PRO A N 1
ATOM 1547 C CA . PRO A 1 209 ? 8.424 -6.033 6.308 1.00 91.44 209 PRO A CA 1
ATOM 1548 C C . PRO A 1 209 ? 9.936 -6.074 6.569 1.00 91.44 209 PRO A C 1
ATOM 1550 O O . PRO A 1 209 ? 10.356 -6.476 7.650 1.00 91.44 209 PRO A O 1
ATOM 1553 N N . MET A 1 210 ? 10.752 -5.571 5.632 1.00 90.81 210 MET A N 1
ATOM 1554 C CA . MET A 1 210 ? 12.209 -5.431 5.799 1.00 90.81 210 MET A CA 1
ATOM 1555 C C . MET A 1 210 ? 12.604 -4.337 6.809 1.00 90.81 210 MET A C 1
ATOM 1557 O O . MET A 1 210 ? 13.733 -4.328 7.298 1.00 90.81 210 MET A O 1
ATOM 1561 N N . ARG A 1 211 ? 11.701 -3.397 7.126 1.00 90.62 211 ARG A N 1
ATOM 1562 C CA . ARG A 1 211 ? 11.922 -2.331 8.123 1.00 90.62 211 ARG A CA 1
ATOM 1563 C C . ARG A 1 211 ? 11.366 -2.698 9.498 1.00 90.62 211 ARG A C 1
ATOM 1565 O O . ARG A 1 211 ? 11.989 -2.382 10.520 1.00 90.62 211 ARG A O 1
ATOM 1572 N N . VAL A 1 212 ? 10.189 -3.329 9.516 1.00 89.75 212 VAL A N 1
ATOM 1573 C CA . VAL A 1 212 ? 9.476 -3.799 10.711 1.00 89.75 212 VAL A CA 1
ATOM 1574 C C . VAL A 1 212 ? 8.741 -5.098 10.369 1.00 89.75 212 VAL A C 1
ATOM 1576 O O . VAL A 1 212 ? 7.811 -5.089 9.558 1.00 89.75 212 VAL A O 1
ATOM 1579 N N . GLY A 1 213 ? 9.128 -6.203 11.011 1.00 86.94 213 GLY A N 1
ATOM 1580 C CA . GLY A 1 213 ? 8.470 -7.503 10.845 1.00 86.94 213 GLY A CA 1
ATOM 1581 C C . GLY A 1 213 ? 6.975 -7.447 11.182 1.00 86.94 213 GLY A C 1
ATOM 1582 O O . GLY A 1 213 ? 6.533 -6.617 11.975 1.00 86.94 213 GLY A O 1
ATOM 1583 N N . GLY A 1 214 ? 6.168 -8.285 10.527 1.00 85.25 214 GLY A N 1
ATOM 1584 C CA . GLY A 1 214 ? 4.709 -8.316 10.717 1.00 85.25 214 GLY A CA 1
ATOM 1585 C C . GLY A 1 214 ? 3.933 -7.118 10.142 1.00 85.25 214 GLY A C 1
ATOM 1586 O O . GLY A 1 214 ? 2.709 -7.197 10.026 1.00 85.25 214 GLY A O 1
ATOM 1587 N N . SER A 1 215 ? 4.597 -6.042 9.699 1.00 89.81 215 SER A N 1
ATOM 1588 C CA . SER A 1 215 ? 3.934 -4.868 9.099 1.00 89.81 215 SER A CA 1
ATOM 1589 C C . SER A 1 215 ? 3.051 -5.218 7.895 1.00 89.81 215 SER A C 1
ATOM 1591 O O . SER A 1 215 ? 1.966 -4.661 7.762 1.00 89.81 215 SER A O 1
ATOM 1593 N N . GLY A 1 216 ? 3.429 -6.212 7.084 1.00 89.94 216 GLY A N 1
ATOM 1594 C CA . GLY A 1 216 ? 2.573 -6.739 6.015 1.00 89.94 216 GLY A CA 1
ATOM 1595 C C . GLY A 1 216 ? 1.251 -7.343 6.519 1.00 89.94 216 GLY A C 1
ATOM 1596 O O . GLY A 1 216 ? 0.214 -7.137 5.890 1.00 89.94 216 GLY A O 1
ATOM 1597 N N . LYS A 1 217 ? 1.234 -8.022 7.682 1.00 89.31 217 LYS A N 1
ATOM 1598 C CA . LYS A 1 217 ? -0.010 -8.523 8.311 1.00 89.31 217 LYS A CA 1
ATOM 1599 C C . LYS A 1 217 ? -0.879 -7.351 8.776 1.00 89.31 217 LYS A C 1
ATOM 1601 O O . LYS A 1 217 ? -2.074 -7.341 8.489 1.00 89.31 217 LYS A O 1
ATOM 1606 N N . ALA A 1 218 ? -0.272 -6.341 9.406 1.00 90.50 218 ALA A N 1
ATOM 1607 C CA . ALA A 1 218 ? -0.969 -5.129 9.840 1.00 90.50 218 ALA A CA 1
ATOM 1608 C C . ALA A 1 218 ? -1.569 -4.345 8.659 1.00 90.50 218 ALA A C 1
ATOM 1610 O O . ALA A 1 218 ? -2.744 -4.005 8.699 1.00 90.50 218 ALA A O 1
ATOM 1611 N N . GLY A 1 219 ? -0.822 -4.147 7.569 1.00 92.94 219 GLY A N 1
ATOM 1612 C CA . GLY A 1 219 ? -1.317 -3.461 6.373 1.00 92.94 219 GLY A CA 1
ATOM 1613 C C . GLY A 1 219 ? -2.478 -4.196 5.688 1.00 92.94 219 GLY A C 1
ATOM 1614 O O . GLY A 1 219 ? -3.456 -3.565 5.285 1.00 92.94 219 GLY A O 1
ATOM 1615 N N . ARG A 1 220 ? -2.423 -5.536 5.608 1.00 93.75 220 ARG A N 1
ATOM 1616 C CA . ARG A 1 220 ? -3.547 -6.360 5.117 1.00 93.75 220 ARG A CA 1
ATOM 1617 C C . ARG A 1 220 ? -4.773 -6.269 6.034 1.00 93.75 220 ARG A C 1
ATOM 1619 O O . ARG A 1 220 ? -5.894 -6.199 5.539 1.00 93.75 220 ARG A O 1
ATOM 1626 N N . ALA A 1 221 ? -4.575 -6.224 7.351 1.00 92.62 221 ALA A N 1
ATOM 1627 C CA . ALA A 1 221 ? -5.653 -6.008 8.313 1.00 92.62 221 ALA A CA 1
ATOM 1628 C C . ALA A 1 221 ? -6.281 -4.607 8.181 1.00 92.62 221 ALA A C 1
ATOM 1630 O O . ALA A 1 221 ? -7.505 -4.492 8.169 1.00 92.62 221 ALA A O 1
ATOM 1631 N N . THR A 1 222 ? -5.478 -3.559 7.967 1.00 95.31 222 THR A N 1
ATOM 1632 C CA . THR A 1 222 ? -5.985 -2.206 7.686 1.00 95.31 222 THR A CA 1
ATOM 1633 C C . THR A 1 222 ? -6.821 -2.165 6.399 1.00 95.31 222 THR A C 1
ATOM 1635 O O . THR A 1 222 ? -7.906 -1.590 6.409 1.00 95.31 222 THR A O 1
ATOM 1638 N N . LEU A 1 223 ? -6.401 -2.834 5.314 1.00 96.69 223 LEU A N 1
ATOM 1639 C CA . LEU A 1 223 ? -7.232 -2.957 4.101 1.00 96.69 223 LEU A CA 1
ATOM 1640 C C . LEU A 1 223 ? -8.581 -3.637 4.380 1.00 96.69 223 LEU A C 1
ATOM 1642 O O . LEU A 1 223 ? -9.594 -3.235 3.817 1.00 96.69 223 LEU A O 1
ATOM 1646 N N . ARG A 1 224 ? -8.631 -4.629 5.277 1.00 95.94 224 ARG A N 1
ATOM 1647 C CA . ARG A 1 224 ? -9.895 -5.287 5.650 1.00 95.94 224 ARG A CA 1
ATOM 1648 C C . ARG A 1 224 ? -10.814 -4.392 6.477 1.00 95.94 224 ARG A C 1
ATOM 1650 O O . ARG A 1 224 ? -12.023 -4.465 6.293 1.00 95.94 224 ARG A O 1
ATOM 1657 N N . MET A 1 225 ? -10.272 -3.503 7.311 1.00 95.81 225 MET A N 1
ATOM 1658 C CA . MET A 1 225 ? -11.072 -2.464 7.976 1.00 95.81 225 MET A CA 1
ATOM 1659 C C . MET A 1 225 ? -11.701 -1.496 6.959 1.00 95.81 225 MET A C 1
ATOM 1661 O O . MET A 1 225 ? -12.873 -1.148 7.092 1.00 95.81 225 MET A O 1
ATOM 1665 N N . VAL A 1 226 ? -10.968 -1.126 5.899 1.00 97.50 226 VAL A N 1
ATOM 1666 C CA . VAL A 1 226 ? -11.513 -0.327 4.782 1.00 97.50 226 VAL A CA 1
ATOM 1667 C C . VAL A 1 226 ? -12.588 -1.109 4.007 1.00 97.50 226 VAL A C 1
ATOM 1669 O O . VAL A 1 226 ? -13.646 -0.569 3.694 1.00 97.50 226 VAL A O 1
ATOM 1672 N N . GLN A 1 227 ? -12.369 -2.401 3.740 1.00 96.56 227 GLN A N 1
ATOM 1673 C CA . GLN A 1 227 ? -13.352 -3.280 3.090 1.00 96.56 227 GLN A CA 1
ATOM 1674 C C . GLN A 1 227 ? -14.630 -3.479 3.933 1.00 96.56 227 GLN A C 1
ATOM 1676 O O . GLN A 1 227 ? -15.735 -3.567 3.387 1.00 96.56 227 GLN A O 1
ATOM 1681 N N . ALA A 1 228 ? -14.502 -3.534 5.260 1.00 93.69 228 ALA A N 1
ATOM 1682 C CA . ALA A 1 228 ? -15.634 -3.559 6.181 1.00 93.69 228 ALA A CA 1
ATOM 1683 C C . ALA A 1 228 ? -16.406 -2.225 6.170 1.00 93.69 228 ALA A C 1
ATOM 1685 O O . ALA A 1 228 ? -17.635 -2.241 6.193 1.00 93.69 228 ALA A O 1
ATOM 1686 N N . GLY A 1 229 ? -15.694 -1.100 6.039 1.00 94.75 229 GLY A N 1
ATOM 1687 C CA . GLY A 1 229 ? -16.239 0.261 6.112 1.00 94.75 229 GLY A CA 1
ATOM 1688 C C . GLY A 1 229 ? -15.975 0.968 7.449 1.00 94.75 229 GLY A C 1
ATOM 1689 O O . GLY A 1 229 ? -16.543 2.025 7.697 1.00 94.75 229 GLY A O 1
ATOM 1690 N N . GLU A 1 230 ? -15.110 0.409 8.303 1.00 94.50 230 GLU A N 1
ATOM 1691 C CA . GLU A 1 230 ? -14.742 0.968 9.618 1.00 94.50 230 GLU A CA 1
ATOM 1692 C C . GLU A 1 230 ? -13.890 2.248 9.515 1.00 94.50 230 GLU A C 1
ATOM 1694 O O . GLU A 1 230 ? -13.872 3.065 10.442 1.00 94.50 230 GLU A O 1
ATOM 1699 N N . ILE A 1 231 ? -13.146 2.392 8.409 1.00 96.12 231 ILE A N 1
ATOM 1700 C CA . ILE A 1 231 ? -12.228 3.502 8.107 1.00 96.12 231 ILE A CA 1
ATOM 1701 C C . ILE A 1 231 ? -12.175 3.789 6.596 1.00 96.12 231 ILE A C 1
ATOM 1703 O O . ILE A 1 231 ? -12.416 2.896 5.783 1.00 96.12 231 ILE A O 1
ATOM 1707 N N . SER A 1 232 ? -11.794 5.012 6.212 1.00 97.31 232 SER A N 1
ATOM 1708 C CA . SER A 1 232 ? -11.469 5.369 4.817 1.00 97.31 232 SER A CA 1
ATOM 1709 C C . SER A 1 232 ? -10.016 5.028 4.442 1.00 97.31 232 SER A C 1
ATOM 1711 O O . SER A 1 232 ? -9.178 4.774 5.311 1.00 97.31 232 SER A O 1
ATOM 1713 N N . LEU A 1 233 ? -9.677 5.073 3.149 1.00 96.56 233 LEU A N 1
ATOM 1714 C CA . LEU A 1 233 ? -8.296 4.940 2.663 1.00 96.56 233 LEU A CA 1
ATOM 1715 C C . LEU A 1 233 ? -7.386 6.073 3.165 1.00 96.56 233 LEU A C 1
ATOM 1717 O O . LEU A 1 233 ? -6.208 5.838 3.439 1.00 96.56 233 LEU A O 1
ATOM 1721 N N . GLU A 1 234 ? -7.916 7.289 3.320 1.00 96.62 234 GLU A N 1
ATOM 1722 C CA . GLU A 1 234 ? -7.188 8.404 3.931 1.00 96.62 234 GLU A CA 1
ATOM 1723 C C . GLU A 1 234 ? -6.868 8.121 5.397 1.00 96.62 234 GLU A C 1
ATOM 1725 O O . GLU A 1 234 ? -5.734 8.339 5.816 1.00 96.62 234 GLU A O 1
ATOM 1730 N N . GLN A 1 235 ? -7.831 7.613 6.169 1.00 96.25 235 GLN A N 1
ATOM 1731 C CA . GLN A 1 235 ? -7.613 7.242 7.572 1.00 96.25 235 GLN A CA 1
ATOM 1732 C C . GLN A 1 235 ? -6.640 6.062 7.695 1.00 96.25 235 GLN A C 1
ATOM 1734 O O . GLN A 1 235 ? -5.785 6.054 8.579 1.00 96.25 235 GLN A O 1
ATOM 1739 N N . ALA A 1 236 ? -6.726 5.099 6.776 1.00 95.38 236 ALA A N 1
ATOM 1740 C CA . ALA A 1 236 ? -5.847 3.942 6.721 1.00 95.38 236 ALA A CA 1
ATOM 1741 C C . ALA A 1 236 ? -4.375 4.309 6.475 1.00 95.38 236 ALA A C 1
ATOM 1743 O O . ALA A 1 236 ? -3.496 3.784 7.159 1.00 95.38 236 ALA A O 1
ATOM 1744 N N . PHE A 1 237 ? -4.104 5.195 5.509 1.00 96.69 237 PHE A N 1
ATOM 1745 C CA . PHE A 1 237 ? -2.767 5.361 4.922 1.00 96.69 237 PHE A CA 1
ATOM 1746 C C . PHE A 1 237 ? -2.265 6.813 4.828 1.00 96.69 237 PHE A C 1
ATOM 1748 O O . PHE A 1 237 ? -1.218 7.054 4.230 1.00 96.69 237 PHE A O 1
ATOM 1755 N N . THR A 1 238 ? -2.982 7.804 5.361 1.00 94.00 238 THR A N 1
ATOM 1756 C CA . THR A 1 238 ? -2.603 9.224 5.234 1.00 94.00 238 THR A CA 1
ATOM 1757 C C . THR A 1 238 ? -2.843 10.017 6.526 1.00 94.00 238 THR A C 1
ATOM 1759 O O . THR A 1 238 ? -3.263 9.479 7.549 1.00 94.00 238 THR A O 1
ATOM 1762 N N . GLY A 1 239 ? -2.555 11.321 6.494 1.00 88.62 239 GLY A N 1
ATOM 1763 C CA . GLY A 1 239 ? -2.640 12.184 7.669 1.00 88.62 239 GLY A CA 1
ATOM 1764 C C . GLY A 1 239 ? -1.476 11.974 8.641 1.00 88.62 239 GLY A C 1
ATOM 1765 O O . GLY A 1 239 ? -0.434 11.434 8.280 1.00 88.62 239 GLY A O 1
ATOM 1766 N N . LYS A 1 240 ? -1.646 12.459 9.875 1.00 86.94 240 LYS A N 1
ATOM 1767 C CA . LYS A 1 240 ? -0.601 12.465 10.915 1.00 86.94 240 LYS A CA 1
ATOM 1768 C C . LYS A 1 240 ? -0.556 11.173 11.746 1.00 86.94 240 LYS A C 1
ATOM 1770 O O . LYS A 1 240 ? 0.491 10.817 12.268 1.00 86.94 240 LYS A O 1
ATOM 1775 N N . THR A 1 241 ? -1.692 10.492 11.878 1.00 91.31 241 THR A N 1
ATOM 1776 C CA . THR A 1 241 ? -1.885 9.310 12.737 1.00 91.31 241 THR A CA 1
ATOM 1777 C C . THR A 1 241 ? -2.632 8.193 11.980 1.00 91.31 241 THR A C 1
ATOM 1779 O O . THR A 1 241 ? -3.725 7.796 12.401 1.00 91.31 241 THR A O 1
ATOM 1782 N N . PRO A 1 242 ? -2.106 7.713 10.833 1.00 94.69 242 PRO A N 1
ATOM 1783 C CA . PRO A 1 242 ? -2.770 6.711 9.991 1.00 94.69 242 PRO A CA 1
ATOM 1784 C C . PRO A 1 242 ? -3.003 5.387 10.732 1.00 94.69 242 PRO A C 1
ATOM 1786 O O . PRO A 1 242 ? -2.177 4.982 11.550 1.00 94.69 242 PRO A O 1
ATOM 1789 N N . THR A 1 243 ? -4.089 4.671 10.417 1.00 93.94 243 THR A N 1
ATOM 1790 C CA . THR A 1 243 ? -4.372 3.339 10.990 1.00 93.94 243 THR A CA 1
ATOM 1791 C C . THR A 1 243 ? -3.282 2.317 10.667 1.00 93.94 243 THR A C 1
ATOM 1793 O O . THR A 1 243 ? -3.087 1.384 11.438 1.00 93.94 243 THR A O 1
ATOM 1796 N N . PHE A 1 244 ? -2.542 2.482 9.565 1.00 95.19 244 PHE A N 1
ATOM 1797 C CA . PHE A 1 244 ? -1.312 1.742 9.290 1.00 95.19 244 PHE A CA 1
ATOM 1798 C C . PHE A 1 244 ? -0.081 2.612 9.623 1.00 95.19 244 PHE A C 1
ATOM 1800 O O . PHE A 1 244 ? 0.304 3.452 8.808 1.00 95.19 244 PHE A O 1
ATOM 1807 N N . PRO A 1 245 ? 0.591 2.427 10.781 1.00 92.06 245 PRO A N 1
ATOM 1808 C CA . PRO A 1 245 ? 1.608 3.376 11.254 1.00 92.06 245 PRO A CA 1
ATOM 1809 C C . PRO A 1 245 ? 2.856 3.481 10.362 1.00 92.06 245 PRO A C 1
ATOM 1811 O O . PRO A 1 245 ? 3.523 4.513 10.356 1.00 92.06 245 PRO A O 1
ATOM 1814 N N . MET A 1 246 ? 3.165 2.450 9.565 1.00 93.88 246 MET A N 1
ATOM 1815 C CA . MET A 1 246 ? 4.254 2.513 8.577 1.00 93.88 246 MET A CA 1
ATOM 1816 C C . MET A 1 246 ? 4.032 3.598 7.509 1.00 93.88 246 MET A C 1
ATOM 1818 O O . MET A 1 246 ? 5.004 4.043 6.906 1.00 93.88 246 MET A O 1
ATOM 1822 N N . ALA A 1 247 ? 2.783 4.027 7.278 1.00 93.38 247 ALA A N 1
ATOM 1823 C CA . ALA A 1 247 ? 2.454 5.032 6.269 1.00 93.38 247 ALA A CA 1
ATOM 1824 C C . ALA A 1 247 ? 2.912 6.458 6.633 1.00 93.38 247 ALA A C 1
ATOM 1826 O O . ALA A 1 247 ? 3.081 7.283 5.735 1.00 93.38 247 ALA A O 1
ATOM 1827 N N . ASP A 1 248 ? 3.156 6.722 7.923 1.00 92.88 248 ASP A N 1
ATOM 1828 C CA . ASP A 1 248 ? 3.966 7.856 8.383 1.00 92.88 248 ASP A CA 1
ATOM 1829 C C . ASP A 1 248 ? 5.456 7.481 8.295 1.00 92.88 248 ASP A C 1
ATOM 1831 O O . ASP A 1 248 ? 6.161 7.931 7.388 1.00 92.88 248 ASP A O 1
ATOM 1835 N N . ASN A 1 249 ? 5.943 6.616 9.198 1.00 90.50 249 ASN A N 1
ATOM 1836 C CA . ASN A 1 249 ? 7.322 6.125 9.158 1.00 90.50 249 ASN A CA 1
ATOM 1837 C C . ASN A 1 249 ? 7.548 4.840 10.001 1.00 90.50 249 ASN A C 1
ATOM 1839 O O . ASN A 1 249 ? 6.773 4.528 10.911 1.00 90.50 249 ASN A O 1
ATOM 1843 N N . PRO A 1 250 ? 8.658 4.104 9.772 1.00 88.38 250 PRO A N 1
ATOM 1844 C CA . PRO A 1 250 ? 8.976 2.871 10.505 1.00 88.38 250 PRO A CA 1
ATOM 1845 C C . PRO A 1 250 ? 9.152 3.049 12.018 1.00 88.38 250 PRO A C 1
ATOM 1847 O O . PRO A 1 250 ? 8.856 2.138 12.792 1.00 88.38 250 PRO A O 1
ATOM 1850 N N . THR A 1 251 ? 9.639 4.213 12.455 1.00 87.81 251 THR A N 1
ATOM 1851 C CA . THR A 1 251 ? 9.865 4.516 13.874 1.00 87.81 251 THR A CA 1
ATOM 1852 C C . THR A 1 251 ? 8.538 4.683 14.612 1.00 87.81 251 THR A C 1
ATOM 1854 O O . THR A 1 251 ? 8.403 4.211 15.740 1.00 87.81 251 THR A O 1
ATOM 1857 N N . TYR A 1 252 ? 7.536 5.292 13.971 1.00 89.06 252 TYR A N 1
ATOM 1858 C CA . TYR A 1 252 ? 6.181 5.414 14.504 1.00 89.06 252 TYR A CA 1
ATOM 1859 C C . TYR A 1 252 ? 5.537 4.036 14.708 1.00 89.06 252 TYR A C 1
ATOM 1861 O O . TYR A 1 252 ? 5.027 3.766 15.795 1.00 89.06 252 TYR A O 1
ATOM 1869 N N . MET A 1 253 ? 5.670 3.115 13.744 1.00 87.44 253 MET A N 1
ATOM 1870 C CA . MET A 1 253 ? 5.239 1.718 13.912 1.00 87.44 253 MET A CA 1
ATOM 1871 C C . MET A 1 253 ? 5.949 1.015 15.076 1.00 87.44 253 MET A C 1
ATOM 1873 O O . MET A 1 253 ? 5.273 0.507 15.969 1.00 87.44 253 MET A O 1
ATOM 1877 N N . ARG A 1 254 ? 7.291 1.024 15.118 1.00 85.62 254 ARG A N 1
ATOM 1878 C CA . ARG A 1 254 ? 8.074 0.393 16.204 1.00 85.62 254 ARG A CA 1
ATOM 1879 C C . ARG A 1 254 ? 7.668 0.899 17.585 1.00 85.62 254 ARG A C 1
ATOM 1881 O O . ARG A 1 254 ? 7.461 0.097 18.493 1.00 85.62 254 ARG A O 1
ATOM 1888 N N . ARG A 1 255 ? 7.489 2.217 17.726 1.00 84.75 255 ARG A N 1
ATOM 1889 C CA . ARG A 1 255 ? 7.030 2.853 18.970 1.00 84.75 255 ARG A CA 1
ATOM 1890 C C . ARG A 1 255 ? 5.577 2.534 19.313 1.00 84.75 255 ARG A C 1
ATOM 1892 O O . ARG A 1 255 ? 5.262 2.468 20.497 1.00 84.75 255 ARG A O 1
ATOM 1899 N N . THR A 1 256 ? 4.717 2.339 18.315 1.00 83.44 256 THR A N 1
ATOM 1900 C CA . THR A 1 256 ? 3.296 2.001 18.495 1.00 83.44 256 THR A CA 1
ATOM 1901 C C . THR A 1 256 ? 3.123 0.567 18.995 1.00 83.44 256 THR A C 1
ATOM 1903 O O . THR A 1 256 ? 2.386 0.345 19.949 1.00 83.44 256 THR A O 1
ATOM 1906 N N . VAL A 1 257 ? 3.839 -0.399 18.406 1.00 78.12 257 VAL A N 1
ATOM 1907 C CA . VAL A 1 257 ? 3.798 -1.817 18.828 1.00 78.12 257 VAL A CA 1
ATOM 1908 C C . VAL A 1 257 ? 4.794 -2.152 19.947 1.00 78.12 257 VAL A C 1
ATOM 1910 O O . VAL A 1 257 ? 4.937 -3.310 20.320 1.00 78.12 257 VAL A O 1
ATOM 1913 N N . ASN A 1 258 ? 5.498 -1.141 20.468 1.00 74.44 258 ASN A N 1
ATOM 1914 C CA . ASN A 1 258 ? 6.561 -1.246 21.471 1.00 74.44 258 ASN A CA 1
ATOM 1915 C C . ASN A 1 258 ? 7.650 -2.295 21.147 1.00 74.44 258 ASN A C 1
ATOM 1917 O O . ASN A 1 258 ? 8.144 -2.984 22.039 1.00 74.44 258 ASN A O 1
ATOM 1921 N N . TYR A 1 259 ? 8.032 -2.402 19.868 1.00 63.22 259 TYR A N 1
ATOM 1922 C CA . TYR A 1 259 ? 8.910 -3.461 19.344 1.00 63.22 259 TYR A CA 1
ATOM 1923 C C . TYR A 1 259 ? 10.255 -3.547 20.079 1.00 63.22 259 TYR A C 1
ATOM 1925 O O . TYR A 1 259 ? 10.767 -4.631 20.339 1.00 63.22 259 TYR A O 1
ATOM 1933 N N . ASP A 1 260 ? 10.819 -2.391 20.435 1.00 63.38 260 ASP A N 1
ATOM 1934 C CA . ASP A 1 260 ? 12.138 -2.291 21.060 1.00 63.38 260 ASP A CA 1
ATOM 1935 C C . ASP A 1 260 ? 12.074 -2.382 22.609 1.00 63.38 260 ASP A C 1
ATOM 1937 O O . ASP A 1 260 ? 13.074 -2.152 23.286 1.00 63.38 260 ASP A O 1
ATOM 1941 N N . GLY A 1 261 ? 10.899 -2.662 23.198 1.00 58.66 261 GLY A N 1
ATOM 1942 C CA . GLY A 1 261 ? 10.695 -2.907 24.638 1.00 58.66 261 GLY A CA 1
ATOM 1943 C C . GLY A 1 261 ? 10.955 -1.722 25.585 1.00 58.66 261 GLY A C 1
ATOM 1944 O O . GLY A 1 261 ? 10.853 -1.867 26.805 1.00 58.66 261 GLY A O 1
ATOM 1945 N N . THR A 1 262 ? 11.304 -0.548 25.059 1.00 60.03 262 THR A N 1
ATOM 1946 C CA . THR A 1 262 ? 11.770 0.594 25.860 1.00 60.03 262 THR A CA 1
ATOM 1947 C C . THR A 1 262 ? 10.646 1.295 26.630 1.00 60.03 262 THR A C 1
ATOM 1949 O O . THR A 1 262 ? 9.550 1.526 26.121 1.00 60.03 262 THR A O 1
ATOM 1952 N N . LYS A 1 263 ? 10.936 1.729 27.867 1.00 63.50 263 LYS A N 1
ATOM 1953 C CA . LYS A 1 263 ? 10.066 2.651 28.617 1.00 63.50 263 LYS A CA 1
ATOM 1954 C C . LYS A 1 263 ? 10.129 4.043 27.980 1.00 63.50 263 LYS A C 1
ATOM 1956 O O . LYS A 1 263 ? 10.959 4.869 28.352 1.00 63.50 263 LYS A O 1
ATOM 1961 N N . GLN A 1 264 ? 9.273 4.287 26.990 1.00 66.56 264 GLN A N 1
ATOM 1962 C CA . GLN A 1 264 ? 9.231 5.554 26.262 1.00 66.56 264 GLN A CA 1
ATOM 1963 C C . GLN A 1 264 ? 8.844 6.712 27.198 1.00 66.56 264 GLN A C 1
ATOM 1965 O O . GLN A 1 264 ? 7.770 6.704 27.795 1.00 66.56 264 GLN A O 1
ATOM 1970 N N . THR A 1 265 ? 9.693 7.740 27.285 1.00 66.88 265 THR A N 1
ATOM 1971 C CA . THR A 1 265 ? 9.469 8.936 28.126 1.00 66.88 265 THR A CA 1
ATOM 1972 C C . THR A 1 265 ? 8.260 9.770 27.700 1.00 66.88 265 THR A C 1
ATOM 1974 O O . THR A 1 265 ? 7.721 10.526 28.504 1.00 66.88 265 THR A O 1
ATOM 1977 N N . LYS A 1 266 ? 7.815 9.622 26.447 1.00 77.69 266 LYS A N 1
ATOM 1978 C CA . LYS A 1 266 ? 6.499 10.047 25.957 1.00 77.69 266 LYS A CA 1
ATOM 1979 C C . LYS A 1 266 ? 5.962 8.958 25.018 1.00 77.69 266 LYS A C 1
ATOM 1981 O O . LYS A 1 266 ? 6.718 8.531 24.138 1.00 77.69 266 LYS A O 1
ATOM 1986 N N . PRO A 1 267 ? 4.702 8.506 25.149 1.00 75.06 267 PRO A N 1
ATOM 1987 C CA . PRO A 1 267 ? 4.099 7.608 24.165 1.00 75.06 267 PRO A CA 1
ATOM 1988 C C . PRO A 1 267 ? 3.987 8.300 22.790 1.00 75.06 267 PRO A C 1
ATOM 1990 O O . PRO A 1 267 ? 4.047 9.532 22.713 1.00 75.06 267 PRO A O 1
ATOM 1993 N N . PRO A 1 268 ? 3.861 7.546 21.686 1.00 82.75 268 PRO A N 1
ATOM 1994 C CA . PRO A 1 268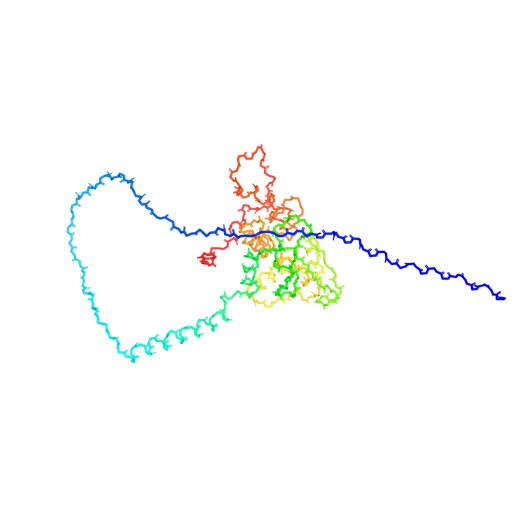 ? 3.479 8.119 20.399 1.00 82.75 268 PRO A CA 1
ATOM 1995 C C . PRO A 1 268 ? 2.014 8.593 20.436 1.00 82.75 268 PRO A C 1
ATOM 1997 O O . PRO A 1 268 ? 1.218 8.117 21.247 1.00 82.75 268 PRO A O 1
ATOM 2000 N N . GLU A 1 269 ? 1.636 9.509 19.542 1.00 85.94 269 GLU A N 1
ATOM 2001 C CA . GLU A 1 269 ? 0.217 9.815 19.311 1.00 85.94 269 GLU A CA 1
ATOM 2002 C C . GLU A 1 269 ? -0.486 8.556 18.782 1.00 85.94 269 GLU A C 1
ATOM 2004 O O . GLU A 1 269 ? 0.041 7.890 17.891 1.00 85.94 269 GLU A O 1
ATOM 2009 N N . LYS A 1 270 ? -1.646 8.189 19.341 1.00 85.31 270 LYS A N 1
ATOM 2010 C CA . LYS A 1 270 ? -2.311 6.923 18.993 1.00 85.31 270 LYS A CA 1
ATOM 2011 C C . LYS A 1 270 ? -2.728 6.913 17.510 1.00 85.31 270 LYS A C 1
ATOM 2013 O O . LYS A 1 270 ? -3.442 7.831 17.104 1.00 85.31 270 LYS A O 1
ATOM 2018 N N . PRO A 1 271 ? -2.346 5.895 16.716 1.00 87.12 271 PRO A N 1
ATOM 2019 C CA . PRO A 1 271 ? -2.818 5.778 15.344 1.00 87.12 271 PRO A CA 1
ATOM 2020 C C . PRO A 1 271 ? -4.312 5.441 15.303 1.00 87.12 271 PRO A C 1
ATOM 2022 O O . PRO A 1 271 ? -4.838 4.736 16.168 1.00 87.12 271 PRO A O 1
ATOM 2025 N N . THR A 1 272 ? -5.003 5.981 14.301 1.00 87.75 272 THR A N 1
ATOM 2026 C CA . THR A 1 272 ? -6.471 6.003 14.212 1.00 87.75 272 THR A CA 1
ATOM 2027 C C . THR A 1 272 ? -7.051 4.588 14.212 1.00 87.75 272 THR A C 1
ATOM 2029 O O . THR A 1 272 ? -6.805 3.838 13.277 1.00 87.75 272 THR A O 1
ATOM 2032 N N . GLN A 1 273 ? -7.831 4.215 15.233 1.00 84.44 273 GLN A N 1
ATOM 2033 C CA . GLN A 1 273 ? -8.420 2.870 15.391 1.00 84.44 273 GLN A CA 1
ATOM 2034 C C . GLN A 1 273 ? -7.402 1.699 15.341 1.00 84.44 273 GLN A C 1
ATOM 2036 O O . GLN A 1 273 ? -7.767 0.575 14.990 1.00 84.44 273 GLN A O 1
ATOM 2041 N N . PHE A 1 274 ? -6.120 1.929 15.666 1.00 84.88 274 PHE A N 1
ATOM 2042 C CA . PHE A 1 274 ? -5.076 0.890 15.585 1.00 84.88 274 PHE A CA 1
ATOM 2043 C C . PHE A 1 274 ? -5.337 -0.318 16.501 1.00 84.88 274 PHE A C 1
ATOM 2045 O O . PHE A 1 274 ? -4.988 -1.449 16.173 1.00 84.88 274 PHE A O 1
ATOM 2052 N N . ASP A 1 275 ? -6.002 -0.085 17.628 1.00 82.94 275 ASP A N 1
ATOM 2053 C CA . ASP A 1 275 ? -6.488 -1.096 18.565 1.00 82.94 275 ASP A CA 1
ATOM 2054 C C . ASP A 1 275 ? -7.435 -2.118 17.911 1.00 82.94 275 ASP A C 1
ATOM 2056 O O . ASP A 1 275 ? -7.338 -3.310 18.201 1.00 82.94 275 ASP A O 1
ATOM 2060 N N . LYS A 1 276 ? -8.273 -1.695 16.953 1.00 84.69 276 LYS A N 1
ATOM 2061 C CA . LYS A 1 276 ? -9.140 -2.610 16.190 1.00 84.69 276 LYS A CA 1
ATOM 2062 C C . LYS A 1 276 ? -8.381 -3.478 15.184 1.00 84.69 276 LYS A C 1
ATOM 2064 O O . LYS A 1 276 ? -8.877 -4.548 14.835 1.00 84.69 276 LYS A O 1
ATOM 2069 N N . VAL A 1 277 ? -7.200 -3.058 14.712 1.00 83.62 277 VAL A N 1
ATOM 2070 C CA . VAL A 1 277 ? -6.458 -3.746 13.630 1.00 83.62 277 VAL A CA 1
ATOM 2071 C C . VAL A 1 277 ? -6.175 -5.206 13.990 1.00 83.62 277 VAL A C 1
ATOM 2073 O O . VAL A 1 277 ? -6.236 -6.067 13.112 1.00 83.62 277 VAL A O 1
ATOM 2076 N N . GLY A 1 278 ? -5.948 -5.509 15.275 1.00 81.06 278 GLY A N 1
ATOM 2077 C CA . GLY A 1 278 ? -5.762 -6.877 15.770 1.00 81.06 278 GLY A CA 1
ATOM 2078 C C . GLY A 1 278 ? -6.900 -7.828 15.381 1.00 81.06 278 GLY A C 1
ATOM 2079 O O . GLY A 1 278 ? -6.627 -8.918 14.889 1.00 81.06 278 GLY A O 1
ATOM 2080 N N . GLY A 1 279 ? -8.162 -7.389 15.471 1.00 80.94 279 GLY A N 1
ATOM 2081 C CA . GLY A 1 279 ? -9.331 -8.195 15.083 1.00 80.94 279 GLY A CA 1
ATOM 2082 C C . GLY A 1 279 ? -9.420 -8.510 13.583 1.00 80.94 279 GLY A C 1
ATOM 2083 O O . GLY A 1 279 ? -10.119 -9.436 13.186 1.00 80.94 279 GLY A O 1
ATOM 2084 N N . TYR A 1 280 ? -8.677 -7.781 12.744 1.00 81.81 280 TYR A N 1
ATOM 2085 C CA . TYR A 1 280 ? -8.602 -7.989 11.293 1.00 81.81 280 TYR A CA 1
ATOM 2086 C C . TYR A 1 280 ? -7.312 -8.721 10.851 1.00 81.81 280 TYR A C 1
ATOM 2088 O O . TYR A 1 280 ? -7.166 -9.099 9.676 1.00 81.81 280 TYR A O 1
ATOM 2096 N N . MET A 1 281 ? -6.380 -8.975 11.781 1.00 80.25 281 MET A N 1
ATOM 2097 C CA . MET A 1 281 ? -5.149 -9.747 11.568 1.00 80.25 281 MET A CA 1
ATOM 2098 C C . MET A 1 281 ? -5.402 -11.265 11.651 1.00 80.25 281 MET A C 1
ATOM 2100 O O . MET A 1 281 ? -4.866 -11.915 12.541 1.00 80.25 281 MET A O 1
ATOM 2104 N N . SER A 1 282 ? -6.150 -11.840 10.699 1.00 61.50 282 SER A N 1
ATOM 2105 C CA . SER A 1 282 ? -6.505 -13.279 10.661 1.00 61.50 282 SER A CA 1
ATOM 2106 C C . SER A 1 282 ? -5.425 -14.236 11.179 1.00 61.50 282 SER A C 1
ATOM 2108 O O . SER A 1 282 ? -4.271 -14.174 10.736 1.00 61.50 282 SER A O 1
ATOM 2110 N N . ASP A 1 283 ? -5.833 -15.198 12.005 1.00 44.81 283 ASP A N 1
ATOM 2111 C CA . ASP A 1 283 ? -5.004 -16.308 12.493 1.00 44.81 283 ASP A CA 1
ATOM 2112 C C . ASP A 1 283 ? -4.833 -17.409 11.437 1.00 44.81 283 ASP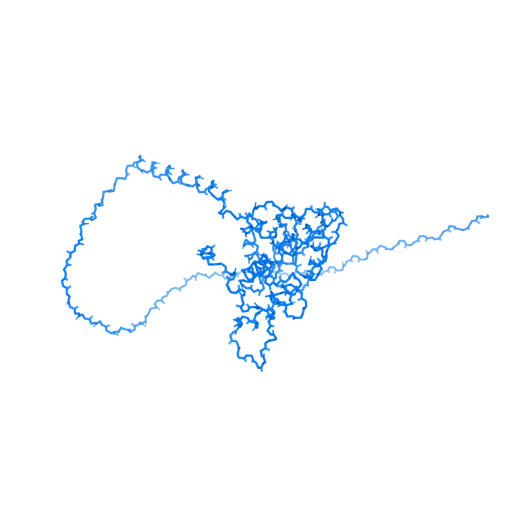 A C 1
ATOM 2114 O O . ASP A 1 283 ? -5.125 -18.584 11.633 1.00 44.81 283 ASP A O 1
ATOM 2118 N N . SER A 1 284 ? -4.346 -17.000 10.265 1.00 39.44 284 SER A N 1
ATOM 2119 C CA . SER A 1 284 ? -3.870 -17.912 9.230 1.00 39.44 284 SER A CA 1
ATOM 2120 C C . SER A 1 284 ? -2.517 -18.465 9.683 1.00 39.44 284 SER A C 1
ATOM 2122 O O . SER A 1 284 ? -1.483 -17.832 9.478 1.00 39.44 284 SER A O 1
ATOM 2124 N N . SER A 1 285 ? -2.547 -19.632 10.328 1.00 38.06 285 SER A N 1
ATOM 2125 C CA . SER A 1 285 ? -1.430 -20.353 10.962 1.00 38.06 285 SER A CA 1
ATOM 2126 C C . SER A 1 285 ? -0.401 -20.950 9.978 1.00 38.06 285 SER A C 1
ATOM 2128 O O . SER A 1 285 ? 0.145 -22.024 10.206 1.00 38.06 285 SER A O 1
ATOM 2130 N N . GLY A 1 286 ? -0.133 -20.241 8.878 1.00 37.34 286 GLY A N 1
ATOM 2131 C CA . GLY A 1 286 ? 0.783 -20.615 7.794 1.00 37.34 286 GLY A CA 1
ATOM 2132 C C . GLY A 1 286 ? 1.793 -19.508 7.466 1.00 37.34 286 GLY A C 1
ATOM 2133 O O . GLY A 1 286 ? 1.991 -19.189 6.296 1.00 37.34 286 GLY A O 1
ATOM 2134 N N . ASP A 1 287 ? 2.350 -18.875 8.503 1.00 42.84 287 ASP A N 1
ATOM 2135 C CA . ASP A 1 287 ? 3.519 -17.966 8.452 1.00 42.84 287 ASP A CA 1
ATOM 2136 C C . ASP A 1 287 ? 4.667 -18.493 9.369 1.00 42.84 287 ASP A C 1
ATOM 2138 O O . ASP A 1 287 ? 5.663 -17.809 9.575 1.00 42.84 287 ASP A O 1
ATOM 2142 N N . GLU A 1 288 ? 4.532 -19.716 9.913 1.00 30.45 288 GLU A N 1
ATOM 2143 C CA . GLU A 1 288 ? 5.457 -20.390 10.852 1.00 30.45 288 GLU A CA 1
ATOM 2144 C C . GLU A 1 288 ? 6.044 -21.677 10.220 1.00 30.45 288 GLU A C 1
ATOM 2146 O O . GLU A 1 288 ? 5.763 -22.795 10.662 1.00 30.45 288 GLU A O 1
ATOM 2151 N N . SER A 1 289 ? 6.815 -21.528 9.131 1.00 31.89 289 SER A N 1
ATOM 2152 C CA . SER A 1 289 ? 7.555 -22.618 8.454 1.00 31.89 289 SER A CA 1
ATOM 2153 C C . SER A 1 289 ? 8.702 -22.110 7.573 1.00 31.89 289 SER A C 1
ATOM 2155 O O . SER A 1 289 ? 8.401 -21.298 6.666 1.00 31.89 289 SER A O 1
#

Organism: NCBI:txid2316720